Protein AF-A0A1E5GUT9-F1 (afdb_monomer_lite)

pLDDT: mean 71.74, std 17.32, range [26.75, 93.56]

Secondary structure (DSSP, 8-state):
----S-HHHHHHHHHT--SSS-HHHHHHHHHHHHTT---B---TTSTT--SEEEGGGTEEEEEE-TTTTT-TT-TT----SSSHHHHHHHHHHHHHHHHHHHHHHHTTT-EEEEEETTTTSGGGHHHHHHHHHHHHHHHHHT---TTSHHHHHHHHHHHHHTTT-EEE-----B-TTSSBPPPPTT--STTHHHHHTSS-B--TT-SS--EEEE---TTTT---EEEEETTTTEEEEEEEPPP-STT----HHHHHHHHHHHHTT--EEEEEEEETTEEEEEEEEEEEEE-TTSPEEEEEE--TTS--S--

Sequence (311 aa):
MTDHLSKEKRSWNMSKIRSTNSKPEEIVRKFLRFNKIGYRKNVKNLPGKPDIVLNKYNTVIFVNGCFWHCHQGCPRFRFPKSNQQYWIKKLNRNVERDAKVYKELEDLGWNVLIIWECELKKSDAQANLERIIWQLEINKSGVDFFMDEETHRQILLKFQALQGQVIYGKKQIKGIDEKRVLPDKYVDANHIMHDLIRGFYKPKGRDYMLSYQATEKDENYGPQINWLDEEKGIFDSIDMRPPNSEKDNRKKSDIEAARFNLYHEIPIGILHWKKKGVNQILGLGMIVSENTDGTFKVVPYEFKDIGNIDK

Radius of gyration: 24.11 Å; chains: 1; bounding box: 65×55×60 Å

Foldseek 3Di:
DAPPDDPVRVVVVVVPDDPAPDPQLVLLVVLCVVVVQDWDAQPVPAFPRAGIARVLLLEGEHADECAQQPDPPDPPHDQDPPPRVVSVVNNVVNNVSVVVRCVSSVVVVHHYHYHYPVCCDPDRNLVSSLVVVVSSVVSNVVDPPPDDVVVLVVLQVVLQVQAQHKAFQDDQDQDVVRHHDDDDPDDDDPCVVNQLVDAWDDPPPDQATAAHEAECDPPFPHHFFADPDVNRLHTFKGWQADGDDPPDPDDPSRLSRLVVQQVVQPKHWYWYCPDDRMIGTNRIWTFPDADPNRTTMIGDDDPDDPPDPPD

InterPro domains:
  IPR004603 DNA mismatch endonuclease VSR [PF03852] (2-72)
  IPR004603 DNA mismatch endonuclease VSR [TIGR00632] (1-119)
  IPR004603 DNA mismatch endonuclease VSR [cd00221] (5-133)
  IPR011335 Restriction endonuclease type II-like [SSF52980] (3-134)

Organism: NCBI:txid903983

Structure (mmCIF, N/CA/C/O backbone):
data_AF-A0A1E5GUT9-F1
#
_entry.id   AF-A0A1E5GUT9-F1
#
loop_
_atom_site.group_PDB
_atom_site.id
_atom_site.type_symbol
_atom_site.label_atom_id
_atom_site.label_alt_id
_atom_site.label_comp_id
_atom_site.label_asym_id
_atom_site.label_entity_id
_atom_site.label_seq_id
_atom_site.pdbx_PDB_ins_code
_atom_site.Cartn_x
_atom_site.Cartn_y
_atom_site.Cartn_z
_atom_site.occupancy
_atom_site.B_iso_or_equiv
_atom_site.auth_seq_id
_atom_site.auth_comp_id
_atom_site.auth_asym_id
_atom_site.auth_atom_id
_atom_site.pdbx_PDB_model_num
ATOM 1 N N . MET A 1 1 ? 26.061 8.849 -20.024 1.00 48.97 1 MET A N 1
ATOM 2 C CA . MET A 1 1 ? 27.492 8.666 -19.703 1.00 48.97 1 MET A CA 1
ATOM 3 C C . MET A 1 1 ? 28.214 8.357 -21.007 1.00 48.97 1 MET A C 1
ATOM 5 O O . MET A 1 1 ? 27.598 7.687 -21.835 1.00 48.97 1 MET A O 1
ATOM 9 N N . THR A 1 2 ? 29.420 8.880 -21.229 1.00 50.19 2 THR A N 1
ATOM 10 C CA . THR A 1 2 ? 30.282 8.423 -22.339 1.00 50.19 2 THR A CA 1
ATOM 11 C C . THR A 1 2 ? 30.731 6.991 -22.030 1.00 50.19 2 THR A C 1
ATOM 13 O O . THR A 1 2 ? 30.695 6.577 -20.871 1.00 50.19 2 THR A O 1
ATOM 16 N N . ASP A 1 3 ? 31.069 6.193 -23.040 1.00 61.62 3 ASP A N 1
ATOM 17 C CA . ASP A 1 3 ? 31.448 4.797 -22.809 1.00 61.62 3 ASP A CA 1
ATOM 18 C C . ASP A 1 3 ? 32.882 4.723 -22.266 1.00 61.62 3 ASP A C 1
ATOM 20 O O . ASP A 1 3 ? 33.844 4.837 -23.016 1.00 61.62 3 ASP A O 1
ATOM 24 N N . HIS A 1 4 ? 33.033 4.570 -20.949 1.00 65.62 4 HIS A N 1
ATOM 25 C CA . HIS A 1 4 ? 34.343 4.493 -20.282 1.00 65.62 4 HIS A CA 1
ATOM 26 C C . HIS A 1 4 ? 35.018 3.111 -20.420 1.00 65.62 4 HIS A C 1
ATOM 28 O O . HIS A 1 4 ? 35.997 2.821 -19.735 1.00 65.62 4 HIS A O 1
ATOM 34 N N . LEU A 1 5 ? 34.480 2.226 -21.265 1.00 74.50 5 LEU A N 1
ATOM 35 C CA . LEU A 1 5 ? 34.963 0.865 -21.482 1.00 74.50 5 LEU A CA 1
ATOM 36 C C . LEU A 1 5 ? 35.443 0.699 -22.925 1.00 74.50 5 LEU A C 1
ATOM 38 O O . LEU A 1 5 ? 34.780 1.145 -23.860 1.00 74.50 5 LEU A O 1
ATOM 42 N N . SER A 1 6 ? 36.554 -0.018 -23.117 1.00 81.38 6 SER A N 1
ATOM 43 C CA . SER A 1 6 ? 36.976 -0.443 -24.454 1.00 81.38 6 SER A CA 1
ATOM 44 C C . SER A 1 6 ? 35.916 -1.343 -25.103 1.00 81.38 6 SER A C 1
ATOM 46 O O . SER A 1 6 ? 35.155 -2.034 -24.417 1.00 81.38 6 SER A O 1
ATOM 48 N N . LYS A 1 7 ? 35.882 -1.372 -26.442 1.00 78.94 7 LYS A N 1
ATOM 49 C CA . LYS A 1 7 ? 34.931 -2.180 -27.230 1.00 78.94 7 LYS A CA 1
ATOM 50 C C . LYS A 1 7 ? 34.932 -3.656 -26.806 1.00 78.94 7 LYS A C 1
ATOM 52 O O . LYS A 1 7 ? 33.871 -4.258 -26.659 1.00 78.94 7 LYS A O 1
ATOM 57 N N . GLU A 1 8 ? 36.113 -4.208 -26.541 1.00 82.12 8 GLU A N 1
ATOM 58 C CA . GLU A 1 8 ? 36.324 -5.573 -26.043 1.00 82.12 8 GLU A CA 1
ATOM 59 C C . GLU A 1 8 ? 35.754 -5.767 -24.636 1.00 82.12 8 GLU A C 1
ATOM 61 O O . GLU A 1 8 ? 34.956 -6.677 -24.411 1.00 82.12 8 GLU A O 1
ATOM 66 N N . LYS A 1 9 ? 36.084 -4.872 -23.695 1.00 82.50 9 LYS A N 1
ATOM 67 C CA . LYS A 1 9 ? 35.600 -4.938 -22.308 1.00 82.50 9 LYS A CA 1
ATOM 68 C C . LYS A 1 9 ? 34.084 -4.749 -22.226 1.00 82.50 9 LYS A C 1
ATOM 70 O O . LYS A 1 9 ? 33.430 -5.367 -21.387 1.00 82.50 9 LYS A O 1
ATOM 75 N N . ARG A 1 10 ? 33.499 -3.964 -23.138 1.00 80.88 10 ARG A N 1
ATOM 76 C CA . ARG A 1 10 ? 32.045 -3.856 -23.297 1.00 80.88 10 ARG A CA 1
ATOM 77 C C . ARG A 1 10 ? 31.432 -5.119 -23.900 1.00 80.88 10 ARG A C 1
ATOM 79 O O . ARG A 1 10 ? 30.410 -5.565 -23.390 1.00 80.88 10 ARG A O 1
ATOM 86 N N . SER A 1 11 ? 32.048 -5.719 -24.919 1.00 81.50 11 SER A N 1
ATOM 87 C CA . SER A 1 11 ? 31.609 -7.005 -25.483 1.00 81.50 11 SER A CA 1
ATOM 88 C C . SER A 1 11 ? 31.609 -8.113 -24.418 1.00 81.50 11 SER A C 1
ATOM 90 O O . SER A 1 11 ? 30.611 -8.811 -24.236 1.00 81.50 11 SER A O 1
ATOM 92 N N . TRP A 1 12 ? 32.680 -8.191 -23.621 1.00 86.56 12 TRP A N 1
ATOM 93 C CA . TRP A 1 12 ? 32.793 -9.101 -22.481 1.00 86.56 12 TRP A CA 1
ATOM 94 C C . TRP A 1 12 ? 31.738 -8.825 -21.401 1.00 86.56 12 TRP A C 1
ATOM 96 O O . TRP A 1 12 ? 31.064 -9.752 -20.965 1.00 86.56 12 TRP A O 1
ATOM 106 N N . ASN A 1 13 ? 31.518 -7.563 -21.010 1.00 81.75 13 ASN A N 1
ATOM 107 C CA . ASN A 1 13 ? 30.455 -7.223 -20.056 1.00 81.75 13 ASN A CA 1
ATOM 108 C C . ASN A 1 13 ? 29.076 -7.663 -20.569 1.00 81.75 13 ASN A C 1
ATOM 110 O O . ASN A 1 13 ? 28.316 -8.269 -19.820 1.00 81.75 13 ASN A O 1
ATOM 114 N N . MET A 1 14 ? 28.766 -7.397 -21.842 1.00 79.88 14 MET A N 1
ATOM 115 C CA . MET A 1 14 ? 27.488 -7.764 -22.460 1.00 79.88 14 MET A CA 1
ATOM 116 C C . MET A 1 14 ? 27.283 -9.285 -22.525 1.00 79.88 14 MET A C 1
ATOM 118 O O . MET A 1 14 ? 26.166 -9.741 -22.300 1.00 79.88 14 MET A O 1
ATOM 122 N N . SER A 1 15 ? 28.335 -10.082 -22.760 1.00 80.94 15 SER A N 1
ATOM 123 C CA . SER A 1 15 ? 28.231 -11.553 -22.786 1.00 80.94 15 SER A CA 1
ATOM 124 C C . SER A 1 15 ? 28.032 -12.190 -21.402 1.00 80.94 15 SER A C 1
ATOM 126 O O . SER A 1 15 ? 27.587 -13.334 -21.306 1.00 80.94 15 SER A O 1
ATOM 128 N N . LYS A 1 16 ? 28.307 -11.457 -20.313 1.00 81.25 16 LYS A N 1
ATOM 129 C CA . LYS A 1 16 ? 27.997 -11.887 -18.937 1.00 81.25 16 LYS A CA 1
ATOM 130 C C . LYS A 1 16 ? 26.558 -11.580 -18.505 1.00 81.25 16 LYS A C 1
ATOM 132 O O . LYS A 1 16 ? 26.128 -12.097 -17.472 1.00 81.25 16 LYS A O 1
ATOM 137 N N . ILE A 1 17 ? 25.801 -10.787 -19.269 1.00 76.94 17 ILE A N 1
ATOM 138 C CA . ILE A 1 17 ? 24.401 -10.464 -18.958 1.00 76.94 17 ILE A CA 1
ATOM 139 C C . ILE A 1 17 ? 23.521 -11.656 -19.345 1.00 76.94 17 ILE A C 1
ATOM 141 O O . ILE A 1 17 ? 23.207 -11.873 -20.513 1.00 76.94 17 ILE A O 1
ATOM 145 N N . ARG A 1 18 ? 23.137 -12.453 -18.344 1.00 73.00 18 ARG A N 1
ATOM 146 C CA . ARG A 1 18 ? 22.223 -13.591 -18.510 1.00 73.00 18 ARG A CA 1
ATOM 147 C C . ARG A 1 18 ? 20.771 -13.115 -18.535 1.00 73.00 18 ARG A C 1
ATOM 149 O O . ARG A 1 18 ? 20.412 -12.190 -17.817 1.00 73.00 18 ARG A O 1
ATOM 156 N N . SER A 1 19 ? 19.944 -13.798 -19.322 1.00 68.31 19 SER A N 1
ATOM 157 C CA . SER A 1 19 ? 18.500 -13.553 -19.449 1.00 68.31 19 SER A CA 1
ATOM 158 C C . SER A 1 19 ? 17.641 -14.226 -18.371 1.00 68.31 19 SER A C 1
ATOM 160 O O . SER A 1 19 ? 16.431 -14.056 -18.390 1.00 68.31 19 SER A O 1
ATOM 162 N N . THR A 1 20 ? 18.239 -15.033 -17.489 1.00 70.62 20 THR A N 1
ATOM 163 C CA . THR A 1 20 ? 17.565 -15.723 -16.374 1.00 70.62 20 THR A CA 1
ATOM 164 C C . THR A 1 20 ? 18.543 -15.951 -15.222 1.00 70.62 20 THR A C 1
ATOM 166 O O . THR A 1 20 ? 19.762 -16.009 -15.428 1.00 70.62 20 THR A O 1
ATOM 169 N N . ASN A 1 21 ? 18.009 -16.194 -14.026 1.00 76.06 21 ASN A N 1
ATOM 170 C CA . ASN A 1 21 ? 18.737 -16.390 -12.773 1.00 76.06 21 ASN A CA 1
ATOM 171 C C . ASN A 1 21 ? 19.663 -15.202 -12.445 1.00 76.06 21 ASN A C 1
ATOM 173 O O . ASN A 1 21 ? 20.803 -15.380 -12.012 1.00 76.06 21 ASN A O 1
ATOM 177 N N . SER A 1 22 ? 19.169 -13.986 -12.666 1.00 82.06 22 SER A N 1
ATOM 178 C CA . SER A 1 22 ? 19.780 -12.755 -12.176 1.00 82.06 22 SER A CA 1
ATOM 179 C C . SER A 1 22 ? 19.773 -12.701 -10.637 1.00 82.06 22 SER A C 1
ATOM 181 O O . SER A 1 22 ? 19.001 -13.393 -9.965 1.00 82.06 22 SER A O 1
ATOM 183 N N . LYS A 1 23 ? 20.642 -11.864 -10.051 1.00 84.50 23 LYS A N 1
ATOM 184 C CA . LYS A 1 23 ? 20.682 -11.664 -8.589 1.00 84.50 23 LYS A CA 1
ATOM 185 C C . LYS A 1 23 ? 19.340 -11.148 -8.024 1.00 84.50 23 LYS A C 1
ATOM 187 O O . LYS A 1 23 ? 18.927 -11.682 -6.999 1.00 84.50 23 LYS A O 1
ATOM 192 N N . PRO A 1 24 ? 18.637 -10.190 -8.670 1.00 85.94 24 PRO A N 1
ATOM 193 C CA . PRO A 1 24 ? 17.280 -9.791 -8.284 1.00 85.94 24 PRO A CA 1
ATOM 194 C C . PRO A 1 24 ? 16.295 -10.964 -8.186 1.00 85.94 24 PRO A C 1
ATOM 196 O O . PRO A 1 24 ? 15.677 -11.149 -7.140 1.00 85.94 24 PRO A O 1
ATOM 199 N N . GLU A 1 25 ? 16.210 -11.818 -9.214 1.00 88.69 25 GLU A N 1
ATOM 200 C CA . GLU A 1 25 ? 15.345 -13.010 -9.175 1.00 88.69 25 GLU A CA 1
ATOM 201 C C . GLU A 1 25 ? 15.707 -13.948 -8.017 1.00 88.69 25 GLU A C 1
ATOM 203 O O . GLU A 1 25 ? 14.839 -14.600 -7.444 1.00 88.69 25 GLU A O 1
ATOM 208 N N . GLU A 1 26 ? 16.995 -14.083 -7.688 1.00 89.38 26 GLU A N 1
ATOM 209 C CA . GLU A 1 26 ? 17.438 -14.937 -6.584 1.00 89.38 26 GLU A CA 1
ATOM 210 C C . GLU A 1 26 ? 16.992 -14.409 -5.216 1.00 89.38 26 GLU A C 1
ATOM 212 O O . GLU A 1 26 ? 16.607 -15.213 -4.368 1.00 89.38 26 GLU A O 1
ATOM 217 N N . ILE A 1 27 ? 16.991 -13.087 -5.019 1.00 88.50 27 ILE A N 1
ATOM 218 C CA . ILE A 1 27 ? 16.513 -12.438 -3.789 1.00 88.50 27 ILE A CA 1
ATOM 219 C C . ILE A 1 27 ? 15.020 -12.729 -3.594 1.00 88.50 27 ILE A C 1
ATOM 221 O O . ILE A 1 27 ? 14.645 -13.318 -2.579 1.00 88.50 27 ILE A O 1
ATOM 225 N N . VAL A 1 28 ? 14.188 -12.437 -4.601 1.00 88.44 28 VAL A N 1
ATOM 226 C CA . VAL A 1 28 ? 12.736 -12.702 -4.552 1.00 88.44 28 VAL A CA 1
ATOM 227 C C . VAL A 1 28 ? 12.459 -14.194 -4.326 1.00 88.44 28 VAL A C 1
ATOM 229 O O . VAL A 1 28 ? 11.655 -14.569 -3.475 1.00 88.44 28 VAL A O 1
ATOM 232 N N . ARG A 1 29 ? 13.188 -15.085 -5.014 1.00 91.19 29 ARG A N 1
ATOM 233 C CA . ARG A 1 29 ? 13.056 -16.542 -4.834 1.00 91.19 29 ARG A CA 1
ATOM 234 C C . ARG A 1 29 ? 13.472 -17.037 -3.445 1.00 91.19 29 ARG A C 1
ATOM 236 O O . ARG A 1 29 ? 12.892 -18.013 -2.973 1.00 91.19 29 ARG A O 1
ATOM 243 N N . LYS A 1 30 ? 14.463 -16.419 -2.793 1.00 90.38 30 LYS A N 1
ATOM 244 C CA . LYS A 1 30 ? 14.841 -16.747 -1.404 1.00 90.38 30 LYS A CA 1
ATOM 245 C C . LYS A 1 30 ? 13.764 -16.298 -0.425 1.00 90.38 30 LYS A C 1
ATOM 247 O O . LYS A 1 30 ? 13.363 -17.094 0.417 1.00 90.38 30 LYS A O 1
ATOM 252 N N . PHE A 1 31 ? 13.250 -15.084 -0.597 1.00 88.31 31 PHE A N 1
ATOM 253 C CA . PHE A 1 31 ? 12.164 -14.539 0.213 1.00 88.31 31 PHE A CA 1
ATOM 254 C C . PHE A 1 31 ? 10.888 -15.395 0.144 1.00 88.31 31 PHE A C 1
ATOM 256 O O . PHE A 1 31 ? 10.343 -15.777 1.176 1.00 88.31 31 PHE A O 1
ATOM 263 N N . LEU A 1 32 ? 10.455 -15.795 -1.057 1.00 90.31 32 LEU A N 1
ATOM 264 C CA . LEU A 1 32 ? 9.292 -16.679 -1.216 1.00 90.31 32 LEU A CA 1
ATOM 265 C C . LEU A 1 32 ? 9.498 -18.044 -0.535 1.00 90.31 32 LEU A C 1
ATOM 267 O O . LEU A 1 32 ? 8.582 -18.551 0.107 1.00 90.31 32 LEU A O 1
ATOM 271 N N . ARG A 1 33 ? 10.709 -18.624 -0.612 1.00 90.56 33 ARG A N 1
ATOM 272 C CA . ARG A 1 33 ? 11.038 -19.876 0.102 1.00 90.56 33 ARG A CA 1
ATOM 273 C C . ARG A 1 33 ? 10.995 -19.718 1.617 1.00 90.56 33 ARG A C 1
ATOM 275 O O . ARG A 1 33 ? 10.476 -20.607 2.283 1.00 90.56 33 ARG A O 1
ATOM 282 N N . PHE A 1 34 ? 11.542 -18.623 2.142 1.00 87.75 34 PHE A N 1
ATOM 283 C CA . PHE A 1 34 ? 11.545 -18.328 3.576 1.00 87.75 34 PHE A CA 1
ATOM 284 C C . PHE A 1 34 ? 10.112 -18.266 4.126 1.00 87.75 34 PHE A C 1
ATOM 286 O O . PHE A 1 34 ? 9.792 -18.943 5.099 1.00 87.75 34 PHE A O 1
ATOM 293 N N . ASN A 1 35 ? 9.220 -17.588 3.401 1.00 80.06 35 ASN A N 1
ATOM 294 C CA . ASN A 1 35 ? 7.796 -17.475 3.727 1.00 80.06 35 ASN A CA 1
ATOM 295 C C . ASN A 1 35 ? 6.953 -18.709 3.340 1.00 80.06 35 ASN A C 1
ATOM 297 O O . ASN A 1 35 ? 5.727 -18.652 3.349 1.00 80.06 35 ASN A O 1
ATOM 301 N N . LYS A 1 36 ? 7.584 -19.844 2.996 1.00 89.50 36 LYS A N 1
ATOM 302 C CA . LYS A 1 36 ? 6.923 -21.113 2.617 1.00 89.50 36 LYS A CA 1
ATOM 303 C C . LYS A 1 36 ? 5.965 -20.998 1.411 1.00 89.50 36 LYS A C 1
ATOM 305 O O . LYS A 1 36 ? 5.109 -21.860 1.207 1.00 89.50 36 LYS A O 1
ATOM 310 N N . ILE A 1 37 ? 6.134 -19.978 0.566 1.00 87.19 37 ILE A N 1
ATOM 311 C CA . ILE A 1 37 ? 5.329 -19.753 -0.639 1.00 87.19 37 ILE A CA 1
ATOM 312 C C . ILE A 1 37 ? 5.906 -20.577 -1.800 1.00 87.19 37 ILE A C 1
ATOM 314 O O . ILE A 1 37 ? 7.012 -20.337 -2.292 1.00 87.19 37 ILE A O 1
ATOM 318 N N . GLY A 1 38 ? 5.137 -21.566 -2.259 1.00 88.88 38 GLY A N 1
ATOM 319 C CA . GLY A 1 38 ? 5.495 -22.404 -3.403 1.00 88.88 38 GLY A CA 1
ATOM 320 C C . GLY A 1 38 ? 5.361 -21.663 -4.737 1.00 88.88 38 GLY A C 1
ATOM 321 O O . GLY A 1 38 ? 4.305 -21.109 -5.036 1.00 88.88 38 GLY A O 1
ATOM 322 N N . TYR A 1 39 ? 6.408 -21.708 -5.565 1.00 93.19 39 TYR A N 1
ATOM 323 C CA . TYR A 1 39 ? 6.438 -21.073 -6.886 1.00 93.19 39 TYR A CA 1
ATOM 324 C C . TYR A 1 39 ? 7.010 -21.982 -7.979 1.00 93.19 39 TYR A C 1
ATOM 326 O O . TYR A 1 39 ? 7.819 -22.879 -7.724 1.00 93.19 39 TYR A O 1
ATOM 334 N N . ARG A 1 40 ? 6.639 -21.696 -9.229 1.00 90.56 40 ARG A N 1
ATOM 335 C CA . ARG A 1 40 ? 7.259 -22.246 -10.444 1.00 90.56 40 ARG A CA 1
ATOM 336 C C . ARG A 1 40 ? 8.139 -21.182 -11.103 1.00 90.56 40 ARG A C 1
ATOM 338 O O . ARG A 1 40 ? 7.881 -19.993 -10.962 1.00 90.56 40 ARG A O 1
ATOM 345 N N . LYS A 1 41 ? 9.178 -21.610 -11.824 1.00 86.81 41 LYS A N 1
ATOM 346 C CA . LYS A 1 41 ? 10.040 -20.752 -12.661 1.00 86.81 41 LYS A CA 1
ATOM 347 C C . LYS A 1 41 ? 10.099 -21.304 -14.082 1.00 86.81 41 LYS A C 1
ATOM 349 O O . LYS A 1 41 ? 9.853 -22.495 -14.269 1.00 86.81 41 LYS A O 1
ATOM 354 N N . ASN A 1 42 ? 10.492 -20.484 -15.058 1.00 71.94 42 ASN A N 1
ATOM 355 C CA . ASN A 1 42 ? 10.616 -20.880 -16.470 1.00 71.94 42 ASN A CA 1
ATOM 356 C C . ASN A 1 42 ? 9.310 -21.440 -17.080 1.00 71.94 42 ASN A C 1
ATOM 358 O O . ASN A 1 42 ? 9.356 -22.364 -17.898 1.00 71.94 42 ASN A O 1
ATOM 362 N N . VAL A 1 43 ? 8.143 -20.912 -16.693 1.00 82.12 43 VAL A N 1
ATOM 363 C CA . VAL A 1 43 ? 6.853 -21.352 -17.249 1.00 82.12 43 VAL A CA 1
ATOM 364 C C . VAL A 1 43 ? 6.733 -20.840 -18.687 1.00 82.12 43 VAL A C 1
ATOM 366 O O . VAL A 1 43 ? 6.403 -19.686 -18.933 1.00 82.12 43 VAL A O 1
ATOM 369 N N . LYS A 1 44 ? 7.040 -21.711 -19.656 1.00 78.44 44 LYS A N 1
ATOM 370 C CA . LYS A 1 44 ? 7.060 -21.371 -21.091 1.00 78.44 44 LYS A CA 1
ATOM 371 C C . LYS A 1 44 ? 5.671 -21.150 -21.701 1.00 78.44 44 LYS A C 1
ATOM 373 O O . LYS A 1 44 ? 5.600 -20.590 -22.789 1.00 78.44 44 LYS A O 1
ATOM 378 N N . ASN A 1 45 ? 4.616 -21.598 -21.020 1.00 84.62 45 ASN A N 1
ATOM 379 C CA . ASN A 1 45 ? 3.242 -21.633 -21.529 1.00 84.62 45 ASN A CA 1
ATOM 380 C C . ASN A 1 45 ? 2.435 -20.366 -21.189 1.00 84.62 45 ASN A C 1
ATOM 382 O O . ASN A 1 45 ? 1.255 -20.310 -21.510 1.00 84.62 45 ASN A O 1
ATOM 386 N N . LEU A 1 46 ? 3.046 -19.379 -20.524 1.00 88.31 46 LEU A N 1
ATOM 387 C CA . LEU A 1 46 ? 2.421 -18.093 -20.210 1.00 88.31 46 LEU A CA 1
ATOM 388 C C . LEU A 1 46 ? 3.041 -16.967 -21.058 1.00 88.31 46 LEU A C 1
ATOM 390 O O . LEU A 1 46 ? 4.255 -17.010 -21.311 1.00 88.31 46 LEU A O 1
ATOM 394 N N . PRO A 1 47 ? 2.249 -15.954 -21.468 1.00 88.56 47 PRO A N 1
ATOM 395 C CA . PRO A 1 47 ? 2.753 -14.762 -22.142 1.00 88.56 47 PRO A CA 1
ATOM 396 C C . PRO A 1 47 ? 3.949 -14.138 -21.421 1.00 88.56 47 PRO A C 1
ATOM 398 O O . PRO A 1 47 ? 4.072 -14.184 -20.199 1.00 88.56 47 PRO A O 1
ATOM 401 N N . GLY A 1 48 ? 4.900 -13.604 -22.188 1.00 83.25 48 GLY A N 1
ATOM 402 C CA . GLY A 1 48 ? 6.108 -12.967 -21.650 1.00 83.25 48 GLY A CA 1
ATOM 403 C C . GLY A 1 48 ? 7.167 -13.886 -21.038 1.00 83.25 48 GLY A C 1
ATOM 404 O O . GLY A 1 48 ? 8.336 -13.505 -21.083 1.00 83.25 48 GLY A O 1
ATOM 405 N N . LYS A 1 49 ? 6.787 -15.087 -20.569 1.00 88.38 49 LYS A N 1
ATOM 406 C CA . LYS A 1 49 ? 7.566 -16.002 -19.708 1.00 88.38 49 LYS A CA 1
ATOM 407 C C . LYS A 1 49 ? 7.916 -15.351 -18.358 1.00 88.38 49 LYS A C 1
ATOM 409 O O . LYS A 1 49 ? 9.060 -14.937 -18.185 1.00 88.38 49 LYS A O 1
ATOM 414 N N . PRO A 1 50 ? 6.962 -15.269 -17.411 1.00 89.25 50 PRO A N 1
ATOM 415 C CA . PRO A 1 50 ? 7.203 -14.668 -16.103 1.00 89.25 50 PRO A CA 1
ATOM 416 C C . PRO A 1 50 ? 8.328 -15.383 -15.347 1.00 89.25 50 PRO A C 1
ATOM 418 O O . PRO A 1 50 ? 8.460 -16.613 -15.425 1.00 89.25 50 PRO A O 1
ATOM 421 N N . ASP A 1 51 ? 9.122 -14.622 -14.594 1.00 89.94 51 ASP A N 1
ATOM 422 C CA . ASP A 1 51 ? 10.262 -15.150 -13.835 1.00 89.94 51 ASP A CA 1
ATOM 423 C C . ASP A 1 51 ? 9.804 -16.144 -12.761 1.00 89.94 51 ASP A C 1
ATOM 425 O O . ASP A 1 51 ? 10.435 -17.185 -12.525 1.00 89.94 51 ASP A O 1
ATOM 429 N N . ILE A 1 52 ? 8.678 -15.820 -12.118 1.00 92.62 52 ILE A N 1
ATOM 430 C CA . ILE A 1 52 ? 8.088 -16.563 -11.008 1.00 92.62 52 ILE A CA 1
ATOM 431 C C . ILE A 1 52 ? 6.569 -16.635 -11.211 1.00 92.62 52 ILE A C 1
ATOM 433 O O . ILE A 1 52 ? 5.921 -15.636 -11.513 1.00 92.62 52 ILE A O 1
ATOM 437 N N . VAL A 1 53 ? 5.991 -17.822 -11.020 1.00 93.56 53 VAL A N 1
ATOM 438 C CA . VAL A 1 53 ? 4.545 -18.072 -11.132 1.00 93.56 53 VAL A CA 1
ATOM 439 C C . VAL A 1 53 ? 4.027 -18.714 -9.848 1.00 93.56 53 VAL A C 1
ATOM 441 O O . VAL A 1 53 ? 4.594 -19.696 -9.360 1.00 93.56 53 VAL A O 1
ATOM 444 N N . LEU A 1 54 ? 2.937 -18.162 -9.319 1.00 91.50 54 LEU A N 1
ATOM 445 C CA . LEU A 1 54 ? 2.322 -18.486 -8.037 1.00 91.50 54 LEU A CA 1
ATOM 446 C C . LEU A 1 54 ? 0.895 -19.005 -8.251 1.00 91.50 54 LEU A C 1
ATOM 448 O O . LEU A 1 54 ? -0.083 -18.327 -7.944 1.00 91.50 54 LEU A O 1
ATOM 452 N N . ASN A 1 55 ? 0.781 -20.233 -8.773 1.00 87.19 55 ASN A N 1
ATOM 453 C CA . ASN A 1 55 ? -0.497 -20.862 -9.145 1.00 87.19 55 ASN A CA 1
ATOM 454 C C . ASN A 1 55 ? -1.584 -20.790 -8.056 1.00 87.19 55 ASN A C 1
ATOM 456 O O . ASN A 1 55 ? -2.747 -20.634 -8.386 1.00 87.19 55 ASN A O 1
ATOM 460 N N . LYS A 1 56 ? -1.225 -20.909 -6.768 1.00 83.38 56 LYS A N 1
ATOM 461 C CA . LYS A 1 56 ? -2.189 -20.878 -5.648 1.00 83.38 56 LYS A CA 1
ATOM 462 C C . LYS A 1 56 ? -2.933 -19.537 -5.523 1.00 83.38 56 LYS A C 1
ATOM 464 O O . LYS A 1 56 ? -3.994 -19.490 -4.915 1.00 83.38 56 LYS A O 1
ATOM 469 N N . TYR A 1 57 ? -2.359 -18.472 -6.072 1.00 81.12 57 TYR A N 1
ATOM 470 C CA . TYR A 1 57 ? -2.804 -17.090 -5.917 1.00 81.12 57 TYR A CA 1
ATOM 471 C C . TYR A 1 57 ? -3.155 -16.442 -7.265 1.00 81.12 57 TYR A C 1
ATOM 473 O O . TYR A 1 57 ? -3.261 -15.220 -7.342 1.00 81.12 57 TYR A O 1
ATOM 481 N N . ASN A 1 58 ? -3.197 -17.232 -8.349 1.00 86.44 58 ASN A N 1
ATOM 482 C CA . ASN A 1 58 ? -3.289 -16.754 -9.735 1.00 86.44 58 ASN A CA 1
ATOM 483 C C . ASN A 1 58 ? -2.376 -15.544 -10.007 1.00 86.44 58 ASN A C 1
ATOM 485 O O . ASN A 1 58 ? -2.779 -14.583 -10.646 1.00 86.44 58 ASN A O 1
ATOM 489 N N . THR A 1 59 ? -1.152 -15.550 -9.468 1.00 87.94 59 THR A N 1
ATOM 490 C CA . THR A 1 59 ? -0.243 -14.393 -9.526 1.00 87.94 59 THR A CA 1
ATOM 491 C C . THR A 1 59 ? 1.040 -14.740 -10.278 1.00 87.94 59 THR A C 1
ATOM 493 O O . THR A 1 59 ? 1.603 -15.826 -10.114 1.00 87.94 59 THR A O 1
ATOM 496 N N . VAL A 1 60 ? 1.529 -13.811 -11.093 1.00 92.19 60 VAL A N 1
ATOM 497 C CA . VAL A 1 60 ? 2.826 -13.876 -11.779 1.00 92.19 60 VAL A CA 1
ATOM 498 C C . VAL A 1 60 ? 3.699 -12.709 -11.335 1.00 92.19 60 VAL A C 1
ATOM 500 O O . VAL A 1 60 ? 3.198 -11.608 -11.140 1.00 92.19 60 VAL A O 1
ATOM 503 N N . ILE A 1 61 ? 5.003 -12.938 -11.167 1.00 90.94 61 ILE A N 1
ATOM 504 C CA . ILE A 1 61 ? 5.960 -11.893 -10.785 1.00 90.94 61 ILE A CA 1
ATOM 505 C C . ILE A 1 61 ? 7.016 -11.741 -11.882 1.00 90.94 61 ILE A C 1
ATOM 507 O O . ILE A 1 61 ? 7.662 -12.720 -12.274 1.00 90.94 61 ILE A O 1
ATOM 511 N N . PHE A 1 62 ? 7.215 -10.499 -12.318 1.00 89.44 62 PHE A N 1
ATOM 512 C CA . PHE A 1 62 ? 8.313 -10.059 -13.177 1.00 89.44 62 PHE A CA 1
ATOM 513 C C . PHE A 1 62 ? 9.350 -9.289 -12.359 1.00 89.44 62 PHE A C 1
ATOM 515 O O . PHE A 1 62 ? 9.004 -8.367 -11.616 1.00 89.44 62 PHE A O 1
ATOM 522 N N . VAL A 1 63 ? 10.626 -9.649 -12.503 1.00 90.12 63 VAL A N 1
ATOM 523 C CA . VAL A 1 63 ? 11.739 -9.019 -11.784 1.00 90.12 63 VAL A CA 1
ATOM 524 C C . VAL A 1 63 ? 12.549 -8.149 -12.747 1.00 90.12 63 VAL A C 1
ATOM 526 O O . VAL A 1 63 ? 13.610 -8.522 -13.252 1.00 90.12 63 VAL A O 1
ATOM 529 N N . ASN A 1 64 ? 12.024 -6.956 -13.017 1.00 86.00 64 ASN A N 1
ATOM 530 C CA . ASN A 1 64 ? 12.492 -6.080 -14.083 1.00 86.00 64 ASN A CA 1
ATOM 531 C C . ASN A 1 64 ? 13.811 -5.368 -13.733 1.00 86.00 64 ASN A C 1
ATOM 533 O O . ASN A 1 64 ? 13.921 -4.595 -12.775 1.00 86.00 64 ASN A O 1
ATOM 537 N N . GLY A 1 65 ? 14.821 -5.534 -14.590 1.00 84.62 65 GLY A N 1
ATOM 538 C CA . GLY A 1 65 ? 16.033 -4.715 -14.546 1.00 84.62 65 GLY A CA 1
ATOM 539 C C . GLY A 1 65 ? 15.745 -3.273 -14.982 1.00 84.62 65 GLY A C 1
ATOM 540 O O . GLY A 1 65 ? 15.373 -3.043 -16.133 1.00 84.62 65 GLY A O 1
ATOM 541 N N . CYS A 1 66 ? 15.978 -2.287 -14.107 1.00 83.50 66 CYS A N 1
ATOM 542 C CA . CYS A 1 66 ? 15.595 -0.878 -14.320 1.00 83.50 66 CYS A CA 1
ATOM 543 C C . CYS A 1 66 ? 16.077 -0.280 -15.653 1.00 83.50 66 CYS A C 1
ATOM 545 O O . CYS A 1 66 ? 15.421 0.595 -16.214 1.00 83.50 66 CYS A O 1
ATOM 547 N N . PHE A 1 67 ? 17.230 -0.741 -16.152 1.00 84.88 67 PHE A N 1
ATOM 548 C CA . PHE A 1 67 ? 17.792 -0.315 -17.432 1.00 84.88 67 PHE A CA 1
ATOM 549 C C . PHE A 1 67 ? 17.047 -0.887 -18.649 1.00 84.88 67 PHE A C 1
ATOM 551 O O . PHE A 1 67 ? 16.869 -0.179 -19.634 1.00 84.88 67 PHE A O 1
ATOM 558 N N . TRP A 1 68 ? 16.630 -2.155 -18.598 1.00 85.06 68 TRP A N 1
ATOM 559 C CA . TRP A 1 68 ? 16.095 -2.886 -19.754 1.00 85.06 68 TRP A CA 1
ATOM 560 C C . TRP A 1 68 ? 14.616 -2.616 -20.023 1.00 85.06 68 TRP A C 1
ATOM 562 O O . TRP A 1 68 ? 14.197 -2.718 -21.175 1.00 85.06 68 TRP A O 1
ATOM 572 N N . HIS A 1 69 ? 13.867 -2.260 -18.978 1.00 83.69 69 HIS A N 1
ATOM 573 C CA . HIS A 1 69 ? 12.421 -2.016 -19.017 1.00 83.69 69 HIS A CA 1
ATOM 574 C C . HIS A 1 69 ? 12.062 -0.545 -18.717 1.00 83.69 69 HIS A C 1
ATOM 576 O O . HIS A 1 69 ? 10.917 -0.241 -18.417 1.00 83.69 69 HIS A O 1
ATOM 582 N N . CYS A 1 70 ? 13.037 0.374 -18.781 1.00 80.31 70 CYS A N 1
ATOM 583 C CA . CYS A 1 70 ? 12.844 1.821 -18.601 1.00 80.31 70 CYS A CA 1
ATOM 584 C C . CYS A 1 70 ? 12.093 2.233 -17.326 1.00 80.31 70 CYS A C 1
ATOM 586 O O . CYS A 1 70 ? 11.053 2.886 -17.405 1.00 80.31 70 CYS A O 1
ATOM 588 N N . HIS A 1 71 ? 12.639 1.919 -16.147 1.00 79.25 71 HIS A N 1
ATOM 589 C CA . HIS A 1 71 ? 12.048 2.395 -14.892 1.00 79.25 71 HIS A CA 1
ATOM 590 C C . HIS A 1 71 ? 12.083 3.936 -14.836 1.00 79.25 71 HIS A C 1
ATOM 592 O O . HIS A 1 71 ? 13.134 4.537 -14.599 1.00 79.25 71 HIS A O 1
ATOM 598 N N . GLN A 1 72 ? 10.934 4.575 -15.064 1.00 71.81 72 GLN A N 1
ATOM 599 C CA . GLN A 1 72 ? 10.769 6.028 -14.985 1.00 71.81 72 GLN A CA 1
ATOM 600 C C . GLN A 1 72 ? 11.001 6.525 -13.548 1.00 71.81 72 GLN A C 1
ATOM 602 O O . GLN A 1 72 ? 10.773 5.796 -12.591 1.00 71.81 72 GLN A O 1
ATOM 607 N N . GLY A 1 73 ? 11.544 7.732 -13.376 1.00 68.19 73 GLY A N 1
ATOM 608 C CA . GLY A 1 73 ? 11.910 8.271 -12.054 1.00 68.19 73 GLY A CA 1
ATOM 609 C C . GLY A 1 73 ? 13.108 7.593 -11.360 1.00 68.19 73 GLY A C 1
ATOM 610 O O . GLY A 1 73 ? 13.718 8.188 -10.476 1.00 68.19 73 GLY A O 1
ATOM 611 N N . CYS A 1 74 ? 13.524 6.392 -11.778 1.00 73.88 74 CYS A N 1
ATOM 612 C CA . CYS A 1 74 ? 14.603 5.654 -11.126 1.00 73.88 74 CYS A CA 1
ATOM 613 C C . CYS A 1 74 ? 15.989 6.293 -11.374 1.00 73.88 74 CYS A C 1
ATOM 615 O O . CYS A 1 74 ? 16.436 6.348 -12.524 1.00 73.88 74 CYS A O 1
ATOM 617 N N . PRO A 1 75 ? 16.779 6.636 -10.332 1.00 73.19 75 PRO A N 1
ATOM 618 C CA . PRO A 1 75 ? 18.127 7.204 -10.497 1.00 73.19 75 PRO A CA 1
ATOM 619 C C . PRO A 1 75 ? 19.115 6.316 -11.275 1.00 73.19 75 PRO A C 1
ATOM 621 O O . PRO A 1 75 ? 20.130 6.807 -11.786 1.00 73.19 75 PRO A O 1
ATOM 624 N N . ARG A 1 76 ? 18.831 5.004 -11.348 1.00 71.12 76 ARG A N 1
ATOM 625 C CA . ARG A 1 76 ? 19.620 3.991 -12.068 1.00 71.12 76 ARG A CA 1
ATOM 626 C C . ARG A 1 76 ? 19.248 3.873 -13.552 1.00 71.12 76 ARG A C 1
ATOM 628 O O . ARG A 1 76 ? 20.027 3.292 -14.305 1.00 71.12 76 ARG A O 1
ATOM 635 N N . PHE A 1 77 ? 18.114 4.425 -13.989 1.00 78.06 77 PHE A N 1
ATOM 636 C CA . PHE A 1 77 ? 17.757 4.492 -15.404 1.00 78.06 77 PHE A CA 1
ATOM 637 C C . PHE A 1 77 ? 18.283 5.788 -16.031 1.00 78.06 77 PHE A C 1
ATOM 639 O O . PHE A 1 77 ? 17.931 6.889 -15.616 1.00 78.06 77 PHE A O 1
ATOM 646 N N . ARG A 1 78 ? 19.139 5.666 -17.051 1.00 79.50 78 ARG A N 1
ATOM 647 C CA . ARG A 1 78 ? 19.570 6.779 -17.910 1.00 79.50 78 ARG A CA 1
ATOM 648 C C . ARG A 1 78 ? 19.823 6.249 -19.315 1.00 79.50 78 ARG A C 1
ATOM 650 O O . ARG A 1 78 ? 20.514 5.241 -19.468 1.00 79.50 78 ARG A O 1
ATOM 657 N N . PHE A 1 79 ? 19.346 6.956 -20.338 1.00 77.81 79 PHE A N 1
ATOM 658 C CA . PHE A 1 79 ? 19.664 6.608 -21.722 1.00 77.81 79 PHE A CA 1
ATOM 659 C C . PHE A 1 79 ? 21.190 6.643 -21.966 1.00 77.81 79 PHE A C 1
ATOM 661 O O . PHE A 1 79 ? 21.870 7.589 -21.537 1.00 77.81 79 PHE A O 1
ATOM 668 N N . PRO A 1 80 ? 21.765 5.636 -22.655 1.00 81.19 80 PRO A N 1
ATOM 669 C CA . PRO A 1 80 ? 23.152 5.685 -23.113 1.00 81.19 80 PRO A CA 1
ATOM 670 C C . PRO A 1 80 ? 23.395 6.923 -23.987 1.00 81.19 80 PRO A C 1
ATOM 672 O O . PRO A 1 80 ? 22.540 7.285 -24.788 1.00 81.19 80 PRO A O 1
ATOM 675 N N . LYS A 1 81 ? 24.557 7.585 -23.855 1.00 78.88 81 LYS A N 1
ATOM 676 C CA . LYS A 1 81 ? 24.921 8.690 -24.769 1.00 78.88 81 LYS A CA 1
ATOM 677 C C . LYS A 1 81 ? 25.491 8.177 -26.101 1.00 78.88 81 LYS A C 1
ATOM 679 O O . LYS A 1 81 ? 25.439 8.892 -27.090 1.00 78.88 81 LYS A O 1
ATOM 684 N N . SER A 1 82 ? 26.005 6.947 -26.139 1.00 80.38 82 SER A N 1
ATOM 685 C CA . SER A 1 82 ? 26.457 6.271 -27.358 1.00 80.38 82 SER A CA 1
ATOM 686 C C . SER A 1 82 ? 25.314 5.489 -28.019 1.00 80.38 82 SER A C 1
ATOM 688 O O . SER A 1 82 ? 24.521 4.846 -27.334 1.00 80.38 82 SER A O 1
ATOM 690 N N . ASN A 1 83 ? 25.247 5.525 -29.356 1.00 82.12 83 ASN A N 1
ATOM 691 C CA . ASN A 1 83 ? 24.261 4.808 -30.180 1.00 82.12 83 ASN A CA 1
ATOM 692 C C . ASN A 1 83 ? 22.789 5.018 -29.739 1.00 82.12 83 ASN A C 1
ATOM 694 O O . ASN A 1 83 ? 22.015 4.070 -29.594 1.00 82.12 83 ASN A O 1
ATOM 698 N N . GLN A 1 84 ? 22.415 6.276 -29.476 1.00 85.38 84 GLN A N 1
ATOM 699 C CA . GLN A 1 84 ? 21.118 6.648 -28.896 1.00 85.38 84 GLN A CA 1
ATOM 700 C C . GLN A 1 84 ? 19.916 6.127 -29.689 1.00 85.38 84 GLN A C 1
ATOM 702 O O . GLN A 1 84 ? 19.015 5.551 -29.089 1.00 85.38 84 GLN A O 1
ATOM 707 N N . GLN A 1 85 ? 19.913 6.268 -31.018 1.00 85.81 85 GLN A N 1
ATOM 708 C CA . GLN A 1 85 ? 18.795 5.830 -31.865 1.00 85.81 85 GLN A CA 1
ATOM 709 C C . GLN A 1 85 ? 18.502 4.326 -31.714 1.00 85.81 85 GLN A C 1
ATOM 711 O O . GLN A 1 85 ? 17.345 3.935 -31.557 1.00 85.81 85 GLN A O 1
ATOM 716 N N . TYR A 1 86 ? 19.544 3.483 -31.681 1.00 86.62 86 TYR A N 1
ATOM 717 C CA . TYR A 1 86 ? 19.402 2.048 -31.418 1.00 86.62 86 TYR A CA 1
ATOM 718 C C . TYR A 1 86 ? 18.832 1.784 -30.021 1.00 86.62 86 TYR A C 1
ATOM 720 O O . TYR A 1 86 ? 17.895 0.999 -29.879 1.00 86.62 86 TYR A O 1
ATOM 728 N N . TRP A 1 87 ? 19.386 2.430 -28.989 1.00 85.38 87 TRP A N 1
ATOM 729 C CA . TRP A 1 87 ? 18.968 2.191 -27.607 1.00 85.38 87 TRP A CA 1
ATOM 730 C C . TRP A 1 87 ? 17.542 2.659 -27.335 1.00 85.38 87 TRP A C 1
ATOM 732 O O . TRP A 1 87 ? 16.786 1.894 -26.751 1.00 85.38 87 TRP A O 1
ATOM 742 N N . ILE A 1 88 ? 17.149 3.844 -27.804 1.00 85.94 88 ILE A N 1
ATOM 743 C CA . ILE A 1 88 ? 15.779 4.359 -27.671 1.00 85.94 88 ILE A CA 1
ATOM 744 C C . ILE A 1 88 ? 14.796 3.404 -28.361 1.00 85.94 88 ILE A C 1
ATOM 746 O O . ILE A 1 88 ? 13.872 2.913 -27.719 1.00 85.94 88 ILE A O 1
ATOM 750 N N . LYS A 1 89 ? 15.041 3.037 -29.629 1.00 88.69 89 LYS A N 1
ATOM 751 C CA . LYS A 1 89 ? 14.160 2.118 -30.373 1.00 88.69 89 LYS A CA 1
ATOM 752 C C . LYS A 1 89 ? 14.065 0.733 -29.722 1.00 88.69 89 LYS A C 1
ATOM 754 O O . LYS A 1 89 ? 12.988 0.146 -29.682 1.00 88.69 89 LYS A O 1
ATOM 759 N N . LYS A 1 90 ? 15.178 0.200 -29.208 1.00 88.62 90 LYS A N 1
ATOM 760 C CA . LYS A 1 90 ? 15.214 -1.100 -28.520 1.00 88.62 90 LYS A CA 1
ATOM 761 C C . LYS A 1 90 ? 14.458 -1.074 -27.194 1.00 88.62 90 LYS A C 1
ATOM 763 O O . LYS A 1 90 ? 13.724 -2.010 -26.902 1.00 88.62 90 LYS A O 1
ATOM 768 N N . LEU A 1 91 ? 14.668 -0.032 -26.398 1.00 87.12 91 LEU A N 1
ATOM 769 C CA . LEU A 1 91 ? 14.086 0.095 -25.070 1.00 87.12 91 LEU A CA 1
ATOM 770 C C . LEU A 1 91 ? 12.582 0.391 -25.131 1.00 87.12 91 LEU A C 1
ATOM 772 O O . LEU A 1 91 ? 11.824 -0.256 -24.418 1.00 87.12 91 LEU A O 1
ATOM 776 N N . ASN A 1 92 ? 12.132 1.263 -26.040 1.00 86.25 92 ASN A N 1
ATOM 777 C CA . ASN A 1 92 ? 10.700 1.496 -26.263 1.00 86.25 92 ASN A CA 1
ATOM 778 C C . ASN A 1 92 ? 9.989 0.201 -26.686 1.00 86.25 92 ASN A C 1
ATOM 780 O O . ASN A 1 92 ? 8.979 -0.161 -26.092 1.00 86.25 92 ASN A O 1
ATOM 784 N N . ARG A 1 93 ? 10.584 -0.572 -27.608 1.00 89.69 93 ARG A N 1
ATOM 785 C CA . ARG A 1 93 ? 10.057 -1.884 -28.015 1.00 89.69 93 ARG A CA 1
ATOM 786 C C . ARG A 1 93 ? 9.959 -2.884 -26.854 1.00 89.69 93 ARG A C 1
ATOM 788 O O . ARG A 1 93 ? 9.071 -3.733 -26.876 1.00 89.69 93 ARG A O 1
ATOM 795 N N . ASN A 1 94 ? 10.855 -2.823 -25.864 1.00 85.88 94 ASN A N 1
ATOM 796 C CA . ASN A 1 94 ? 10.720 -3.641 -24.655 1.00 85.88 94 ASN A CA 1
ATOM 797 C C . ASN A 1 94 ? 9.480 -3.210 -23.860 1.00 85.88 94 ASN A C 1
ATOM 799 O O . ASN A 1 94 ? 8.619 -4.047 -23.627 1.00 85.88 94 ASN A O 1
ATOM 803 N N . VAL A 1 95 ? 9.342 -1.916 -23.547 1.00 82.94 95 VAL A N 1
ATOM 804 C CA . VAL A 1 95 ? 8.193 -1.367 -22.798 1.00 82.94 95 VAL A CA 1
ATOM 805 C C . VAL A 1 95 ? 6.857 -1.680 -23.485 1.00 82.94 95 VAL A C 1
ATOM 807 O O . VAL A 1 95 ? 5.930 -2.152 -22.834 1.00 82.94 95 VAL A O 1
ATOM 810 N N . GLU A 1 96 ? 6.767 -1.493 -24.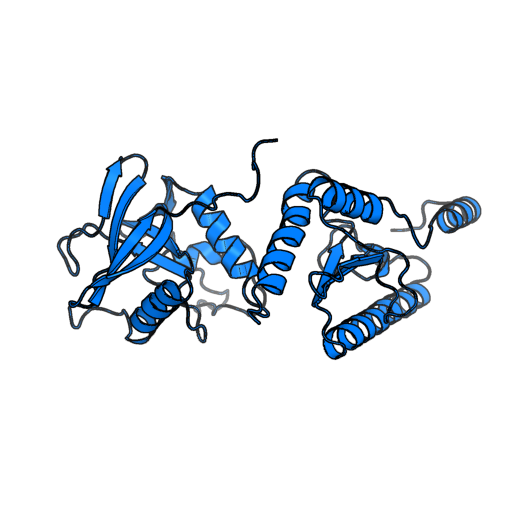805 1.00 86.19 96 GLU A N 1
ATOM 811 C CA . GLU A 1 96 ? 5.592 -1.853 -25.617 1.00 86.19 96 GLU A CA 1
ATOM 812 C C . GLU A 1 96 ? 5.261 -3.353 -25.520 1.00 86.19 96 GLU A C 1
ATOM 814 O O . GLU A 1 96 ? 4.099 -3.738 -25.375 1.00 86.19 96 GLU A O 1
ATOM 819 N N . ARG A 1 97 ? 6.285 -4.216 -25.583 1.00 87.62 97 ARG A N 1
ATOM 820 C CA . ARG A 1 97 ? 6.121 -5.670 -25.465 1.00 87.62 97 ARG A CA 1
ATOM 821 C C . ARG A 1 97 ? 5.678 -6.069 -24.062 1.00 87.62 97 ARG A C 1
ATOM 823 O O . ARG A 1 97 ? 4.849 -6.962 -23.935 1.00 87.62 97 ARG A O 1
ATOM 830 N N . ASP A 1 98 ? 6.235 -5.440 -23.037 1.00 85.50 98 ASP A N 1
ATOM 831 C CA . ASP A 1 98 ? 5.949 -5.759 -21.644 1.00 85.50 98 ASP A CA 1
ATOM 832 C C . ASP A 1 98 ? 4.523 -5.323 -21.275 1.00 85.50 98 ASP A C 1
ATOM 834 O O . ASP A 1 98 ? 3.771 -6.137 -20.754 1.00 85.50 98 ASP A O 1
ATOM 838 N N . ALA A 1 99 ? 4.085 -4.125 -21.686 1.00 82.25 99 ALA A N 1
ATOM 839 C CA . ALA A 1 99 ? 2.693 -3.685 -21.538 1.00 82.25 99 ALA A CA 1
ATOM 840 C C . ALA A 1 99 ? 1.694 -4.633 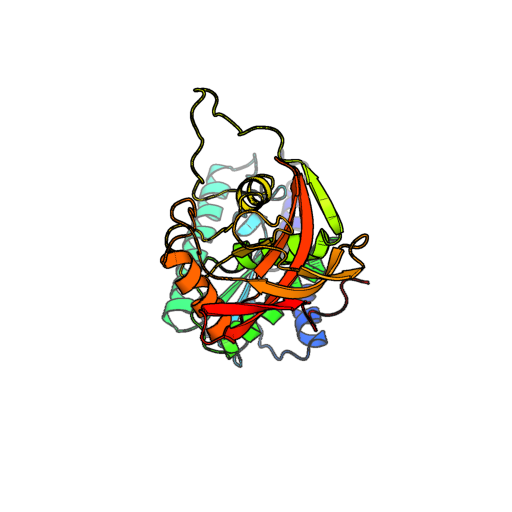-22.232 1.00 82.25 99 ALA A C 1
ATOM 842 O O . ALA A 1 99 ? 0.660 -4.972 -21.658 1.00 82.25 99 ALA A O 1
ATOM 843 N N . LYS A 1 100 ? 2.018 -5.118 -23.443 1.00 88.94 100 LYS A N 1
ATOM 844 C CA . LYS A 1 100 ? 1.203 -6.133 -24.135 1.00 88.94 100 LYS A CA 1
ATOM 845 C C . LYS A 1 100 ? 1.162 -7.457 -23.367 1.00 88.94 100 LYS A C 1
ATOM 847 O O . LYS A 1 100 ? 0.101 -8.052 -23.247 1.00 88.94 100 LYS A O 1
ATOM 852 N N . VAL A 1 101 ? 2.305 -7.903 -22.849 1.00 89.75 101 VAL A N 1
ATOM 853 C CA . VAL A 1 101 ? 2.442 -9.141 -22.069 1.00 89.75 101 VAL A CA 1
ATOM 854 C C . VAL A 1 101 ? 1.654 -9.089 -20.763 1.00 89.75 101 VAL A C 1
ATOM 856 O O . VAL A 1 101 ? 1.019 -10.079 -20.421 1.00 89.75 101 VAL A O 1
ATOM 859 N N . TYR A 1 102 ? 1.703 -7.971 -20.033 1.00 85.88 102 TYR A N 1
ATOM 860 C CA . TYR A 1 102 ? 0.975 -7.818 -18.771 1.00 85.88 102 TYR A CA 1
ATOM 861 C C . TYR A 1 102 ? -0.528 -7.877 -19.020 1.00 85.88 102 TYR A C 1
ATOM 863 O O . TYR A 1 102 ? -1.202 -8.700 -18.408 1.00 85.88 102 TYR A O 1
ATOM 871 N N . LYS A 1 103 ? -1.012 -7.151 -20.034 1.00 83.62 103 LYS A N 1
ATOM 872 C CA . LYS A 1 103 ? -2.411 -7.236 -20.446 1.00 83.62 103 LYS A CA 1
ATOM 873 C C . LYS A 1 103 ? -2.820 -8.649 -20.884 1.00 83.62 103 LYS A C 1
ATOM 875 O O . LYS A 1 103 ? -3.850 -9.140 -20.450 1.00 83.62 103 LYS A O 1
ATOM 880 N N . GLU A 1 104 ? -2.004 -9.342 -21.683 1.00 91.06 104 GLU A N 1
ATOM 881 C CA . GLU A 1 104 ? -2.267 -10.742 -22.070 1.00 91.06 104 GLU A CA 1
ATOM 882 C C . GLU A 1 104 ? -2.332 -11.708 -20.871 1.00 91.06 104 GLU A C 1
ATOM 884 O O . GLU A 1 104 ? -2.913 -12.782 -20.994 1.00 91.06 104 GLU A O 1
ATOM 889 N N . LEU A 1 105 ? -1.723 -11.370 -19.731 1.00 88.25 105 LEU A N 1
ATOM 890 C CA . LEU A 1 105 ? -1.790 -12.159 -18.496 1.00 88.25 105 LEU A CA 1
ATOM 891 C C . LEU A 1 105 ? -3.025 -11.796 -17.664 1.00 88.25 105 LEU A C 1
ATOM 893 O O . LEU A 1 105 ? -3.712 -12.701 -17.195 1.00 88.25 105 LEU A O 1
ATOM 897 N N . GLU A 1 106 ? -3.334 -10.506 -17.545 1.00 84.00 106 GLU A N 1
ATOM 898 C CA . GLU A 1 106 ? -4.542 -9.983 -16.893 1.00 84.00 106 GLU A CA 1
ATOM 899 C C . GLU A 1 106 ? -5.814 -10.493 -17.593 1.00 84.00 106 GLU A C 1
ATOM 901 O O . GLU A 1 106 ? -6.691 -11.052 -16.938 1.00 84.00 106 GLU A O 1
ATOM 906 N N . ASP A 1 107 ? -5.862 -10.437 -18.931 1.00 84.50 107 ASP A N 1
ATOM 907 C CA . ASP A 1 107 ? -6.946 -10.985 -19.765 1.00 84.50 107 ASP A CA 1
ATOM 908 C C . ASP A 1 107 ? -7.097 -12.523 -19.603 1.00 84.50 107 ASP A C 1
ATOM 910 O O . ASP A 1 107 ? -8.160 -13.083 -19.870 1.00 84.50 107 ASP A O 1
ATOM 914 N N . LEU A 1 108 ? -6.046 -13.224 -19.145 1.00 87.88 108 LEU A N 1
ATOM 915 C CA . LEU A 1 108 ? -6.054 -14.656 -18.795 1.00 87.88 108 LEU A CA 1
ATOM 916 C C . LEU A 1 108 ? -6.364 -14.922 -17.304 1.00 87.88 108 LEU A C 1
ATOM 918 O O . LEU A 1 108 ? -6.236 -16.063 -16.852 1.00 87.88 108 LEU A O 1
ATOM 922 N N . GLY A 1 109 ? -6.746 -13.898 -16.535 1.00 84.62 109 GLY A N 1
ATOM 923 C CA . GLY A 1 109 ? -7.073 -14.002 -15.110 1.00 84.62 109 GLY A CA 1
ATOM 924 C C . GLY A 1 109 ? -5.861 -14.098 -14.177 1.00 84.62 109 GLY A C 1
ATOM 925 O O . GLY A 1 109 ? -5.994 -14.602 -13.060 1.00 84.62 109 GLY A O 1
ATOM 926 N N . TRP A 1 110 ? -4.674 -13.660 -14.615 1.00 88.06 110 TRP A N 1
ATOM 927 C CA . TRP A 1 110 ? -3.477 -13.601 -13.772 1.00 88.06 110 TRP A CA 1
ATOM 928 C C . TRP A 1 110 ? -3.228 -12.195 -13.233 1.00 88.06 110 TRP A C 1
ATOM 930 O O . TRP A 1 110 ? -3.069 -11.240 -13.985 1.00 88.06 110 TRP A O 1
ATOM 940 N N . ASN A 1 111 ? -3.047 -12.103 -11.920 1.00 84.19 111 ASN A N 1
ATOM 941 C CA . ASN A 1 111 ? -2.555 -10.908 -11.250 1.00 84.19 111 ASN A CA 1
ATOM 942 C C . ASN A 1 111 ? -1.074 -10.688 -11.592 1.00 84.19 111 ASN A C 1
ATOM 944 O O . ASN A 1 111 ? -0.237 -11.557 -11.320 1.00 84.19 111 ASN A O 1
ATOM 948 N N . VAL A 1 112 ? -0.735 -9.531 -12.162 1.00 84.38 112 VAL A N 1
ATOM 949 C CA . VAL A 1 112 ? 0.638 -9.205 -12.570 1.00 84.38 112 VAL A CA 1
ATOM 950 C C . VAL A 1 112 ? 1.328 -8.345 -11.515 1.00 84.38 112 VAL A C 1
ATOM 952 O O . VAL A 1 112 ? 0.984 -7.188 -11.295 1.00 84.38 112 VAL A O 1
ATOM 955 N N . LEU A 1 113 ? 2.365 -8.900 -10.888 1.00 83.81 113 LEU A N 1
ATOM 956 C CA . LEU A 1 113 ? 3.253 -8.182 -9.981 1.00 83.81 113 LEU A CA 1
ATOM 957 C C . LEU A 1 113 ? 4.576 -7.835 -10.667 1.00 83.81 113 LEU A C 1
ATOM 959 O O . LEU A 1 113 ? 5.250 -8.690 -11.242 1.00 83.81 113 LEU A O 1
ATOM 963 N N . ILE A 1 114 ? 4.986 -6.576 -10.540 1.00 83.75 114 ILE A N 1
ATOM 964 C CA . ILE A 1 114 ? 6.283 -6.085 -11.007 1.00 83.75 114 ILE A CA 1
ATOM 965 C C . ILE A 1 114 ? 7.127 -5.713 -9.788 1.00 83.75 114 ILE A C 1
ATOM 967 O O . ILE A 1 114 ? 6.656 -5.030 -8.873 1.00 83.75 114 ILE A O 1
ATOM 971 N N . ILE A 1 115 ? 8.376 -6.177 -9.792 1.00 82.25 115 ILE A N 1
ATOM 972 C CA . ILE A 1 115 ? 9.407 -5.831 -8.814 1.00 82.25 115 ILE A CA 1
ATOM 973 C C . ILE A 1 115 ? 10.623 -5.334 -9.581 1.00 82.25 115 ILE A C 1
ATOM 975 O O . ILE A 1 115 ? 11.125 -6.011 -10.479 1.00 82.25 115 ILE A O 1
ATOM 979 N N . TRP A 1 116 ? 11.133 -4.166 -9.222 1.00 82.25 116 TRP A N 1
ATOM 980 C CA . TRP A 1 116 ? 12.280 -3.575 -9.894 1.00 82.25 116 TRP A CA 1
ATOM 981 C C . TRP A 1 116 ? 13.597 -3.944 -9.211 1.00 82.25 116 TRP A C 1
ATOM 983 O O . TRP A 1 116 ? 13.714 -3.946 -7.987 1.00 82.25 116 TRP A O 1
ATOM 993 N N . GLU A 1 117 ? 14.665 -4.146 -9.994 1.00 84.94 117 GLU A N 1
ATOM 994 C CA . GLU A 1 117 ? 16.021 -4.375 -9.457 1.00 84.94 117 GLU A CA 1
ATOM 995 C C . GLU A 1 117 ? 16.441 -3.307 -8.424 1.00 84.94 117 GLU A C 1
ATOM 997 O O . GLU A 1 117 ? 17.269 -3.575 -7.546 1.00 84.94 117 GLU A O 1
ATOM 1002 N N . CYS A 1 118 ? 15.931 -2.076 -8.542 1.00 80.88 118 CYS A N 1
ATOM 1003 C CA . CYS A 1 118 ? 16.290 -1.004 -7.628 1.00 80.88 118 CYS A CA 1
ATOM 1004 C C . CYS A 1 118 ? 15.686 -1.133 -6.230 1.00 80.88 118 CYS A C 1
ATOM 1006 O O . CYS A 1 118 ? 16.371 -0.722 -5.295 1.00 80.88 118 CYS A O 1
ATOM 1008 N N . GLU A 1 119 ? 14.483 -1.699 -6.120 1.00 72.12 119 GLU A N 1
ATOM 1009 C CA . GLU A 1 119 ? 13.728 -1.914 -4.875 1.00 72.12 119 GLU A CA 1
ATOM 1010 C C . GLU A 1 119 ? 14.402 -2.979 -4.001 1.00 72.12 119 GLU A C 1
ATOM 1012 O O . GLU A 1 119 ? 14.412 -2.894 -2.780 1.00 72.12 119 GLU A O 1
ATOM 1017 N N . LEU A 1 120 ? 15.070 -3.944 -4.639 1.00 77.56 120 LEU A N 1
ATOM 1018 C CA . LEU A 1 120 ? 15.731 -5.088 -4.007 1.00 77.56 120 LEU A CA 1
ATOM 1019 C C . LEU A 1 120 ? 17.145 -4.785 -3.463 1.00 77.56 120 LEU A C 1
ATOM 1021 O O . LEU A 1 120 ? 17.966 -5.697 -3.330 1.00 77.56 120 LEU A O 1
ATOM 1025 N N . LYS A 1 121 ? 17.494 -3.515 -3.197 1.00 74.06 121 LYS A N 1
ATOM 1026 C CA . LYS A 1 121 ? 18.860 -3.115 -2.798 1.00 74.06 121 LYS A CA 1
ATOM 1027 C C . LYS A 1 121 ? 18.919 -2.348 -1.473 1.00 74.06 121 LYS A C 1
ATOM 1029 O O . LYS A 1 121 ? 18.671 -1.151 -1.433 1.00 74.06 121 LYS A O 1
ATOM 1034 N N . LYS A 1 122 ? 19.467 -3.029 -0.461 1.00 64.50 122 LYS A N 1
ATOM 1035 C CA . LYS A 1 122 ? 19.811 -2.536 0.886 1.00 64.50 122 LYS A CA 1
ATOM 1036 C C . LYS A 1 122 ? 18.608 -2.110 1.736 1.00 64.50 122 LYS A C 1
ATOM 1038 O O . LYS A 1 122 ? 17.967 -3.017 2.245 1.00 64.50 122 LYS A O 1
ATOM 1043 N N . SER A 1 123 ? 18.350 -0.817 1.942 1.00 57.81 123 SER A N 1
ATOM 1044 C CA . SER A 1 123 ? 17.446 -0.339 3.007 1.00 57.81 123 SER A CA 1
ATOM 1045 C C . SER A 1 123 ? 16.004 -0.815 2.839 1.00 57.81 123 SER A C 1
ATOM 1047 O O . SER A 1 123 ? 15.409 -1.316 3.782 1.00 57.81 123 SER A O 1
ATOM 1049 N N . ASP A 1 124 ? 15.475 -0.727 1.621 1.00 56.75 124 ASP A N 1
ATOM 1050 C CA . ASP A 1 124 ? 14.028 -0.851 1.392 1.00 56.75 124 ASP A CA 1
ATOM 1051 C C . ASP A 1 124 ? 13.643 -2.261 0.904 1.00 56.75 124 ASP A C 1
ATOM 1053 O O . ASP A 1 124 ? 12.484 -2.548 0.613 1.00 56.75 124 ASP A O 1
ATOM 1057 N N . ALA A 1 125 ? 14.629 -3.156 0.773 1.00 61.38 125 ALA A N 1
ATOM 1058 C CA . ALA A 1 125 ? 14.457 -4.455 0.129 1.00 61.38 125 ALA A CA 1
ATOM 1059 C C . ALA A 1 125 ? 13.469 -5.358 0.875 1.00 61.38 125 ALA A C 1
ATOM 1061 O O . ALA A 1 125 ? 12.697 -6.055 0.226 1.00 61.38 125 ALA A O 1
ATOM 1062 N N . GLN A 1 126 ? 13.476 -5.326 2.209 1.00 65.38 126 GLN A N 1
ATOM 1063 C CA . GLN A 1 126 ? 12.588 -6.140 3.035 1.00 65.38 126 GLN A CA 1
ATOM 1064 C C . GLN A 1 126 ? 11.123 -5.695 2.879 1.00 65.38 126 GLN A C 1
ATOM 1066 O O . GLN A 1 126 ? 10.296 -6.487 2.432 1.00 65.38 126 GLN A O 1
ATOM 1071 N N . ALA A 1 127 ? 10.829 -4.407 3.087 1.00 57.81 127 ALA A N 1
ATOM 1072 C CA . ALA A 1 127 ? 9.484 -3.845 2.920 1.00 57.81 127 ALA A CA 1
ATOM 1073 C C . ALA A 1 127 ? 8.924 -4.033 1.491 1.00 57.81 127 ALA A C 1
ATOM 1075 O O . ALA A 1 127 ? 7.752 -4.366 1.304 1.00 57.81 127 ALA A O 1
ATOM 1076 N N . ASN A 1 128 ? 9.771 -3.883 0.463 1.00 60.97 128 ASN A N 1
ATOM 1077 C CA . ASN A 1 128 ? 9.381 -4.111 -0.933 1.00 60.97 128 ASN A CA 1
ATOM 1078 C C . ASN A 1 128 ? 9.101 -5.591 -1.255 1.00 60.97 128 ASN A C 1
ATOM 1080 O O . ASN A 1 128 ? 8.307 -5.883 -2.150 1.00 60.97 128 ASN A O 1
ATOM 1084 N N . LEU A 1 129 ? 9.741 -6.527 -0.547 1.00 69.19 129 LEU A N 1
ATOM 1085 C CA . LEU A 1 129 ? 9.452 -7.958 -0.651 1.00 69.19 129 LEU A CA 1
ATOM 1086 C C . LEU A 1 129 ? 8.180 -8.332 0.128 1.00 69.19 129 LEU A C 1
ATOM 1088 O O . LEU A 1 129 ? 7.386 -9.133 -0.355 1.00 69.19 129 LEU A O 1
ATOM 1092 N N . GLU A 1 130 ? 7.932 -7.724 1.287 1.00 68.06 130 GLU A N 1
ATOM 1093 C CA . GLU A 1 130 ? 6.715 -7.931 2.090 1.00 68.06 130 GLU A CA 1
ATOM 1094 C C . GLU A 1 130 ? 5.436 -7.507 1.363 1.00 68.06 130 GLU A C 1
ATOM 1096 O O . GLU A 1 130 ? 4.422 -8.199 1.471 1.00 68.06 130 GLU A O 1
ATOM 1101 N N . ARG A 1 131 ? 5.506 -6.472 0.510 1.00 65.00 131 ARG A N 1
ATOM 1102 C CA . ARG A 1 131 ? 4.429 -6.107 -0.434 1.00 65.00 131 ARG A CA 1
ATOM 1103 C C . ARG A 1 131 ? 3.942 -7.302 -1.270 1.00 65.00 131 ARG A C 1
ATOM 1105 O O . ARG A 1 131 ? 2.764 -7.365 -1.610 1.00 65.00 131 ARG A O 1
ATOM 1112 N N . ILE A 1 132 ? 4.814 -8.273 -1.570 1.00 71.50 132 ILE A N 1
ATOM 1113 C CA . ILE A 1 132 ? 4.432 -9.501 -2.283 1.00 71.50 132 ILE A CA 1
ATOM 1114 C C . ILE A 1 132 ? 3.478 -10.348 -1.437 1.00 71.50 132 ILE A C 1
ATOM 1116 O O . ILE A 1 132 ? 2.474 -10.808 -1.964 1.00 71.50 132 ILE A O 1
ATOM 1120 N N . ILE A 1 133 ? 3.781 -10.582 -0.153 1.00 66.88 133 ILE A N 1
ATOM 1121 C CA . ILE A 1 133 ? 2.949 -11.433 0.720 1.00 66.88 133 ILE A CA 1
ATOM 1122 C C . ILE A 1 133 ? 1.552 -10.829 0.829 1.00 66.88 133 ILE A C 1
ATOM 1124 O O . ILE A 1 133 ? 0.566 -11.508 0.564 1.00 66.88 133 ILE A O 1
ATOM 1128 N N . TRP A 1 134 ? 1.503 -9.531 1.118 1.00 61.41 134 TRP A N 1
ATOM 1129 C CA . TRP A 1 134 ? 0.269 -8.777 1.277 1.00 61.41 134 TRP A CA 1
ATOM 1130 C C . TRP A 1 134 ? -0.610 -8.811 0.012 1.00 61.41 134 TRP A C 1
ATOM 1132 O O . TRP A 1 134 ? -1.788 -9.153 0.097 1.00 61.41 134 TRP A O 1
ATOM 1142 N N . GLN A 1 135 ? -0.038 -8.599 -1.183 1.00 60.06 135 GLN A N 1
ATOM 1143 C CA . GLN A 1 135 ? -0.806 -8.739 -2.429 1.00 60.06 135 GLN A CA 1
ATOM 1144 C C . GLN A 1 135 ? -1.328 -10.171 -2.629 1.00 60.06 135 GLN A C 1
ATOM 1146 O O . GLN A 1 135 ? -2.447 -10.367 -3.094 1.00 60.06 135 GLN A O 1
ATOM 1151 N N . LEU A 1 136 ? -0.542 -11.194 -2.284 1.00 70.06 136 LEU A N 1
ATOM 1152 C CA . LEU A 1 136 ? -0.987 -12.587 -2.391 1.00 70.06 136 LEU A CA 1
ATOM 1153 C C . LEU A 1 136 ? -2.137 -12.898 -1.425 1.00 70.06 136 LEU A C 1
ATOM 1155 O O . LEU A 1 136 ? -2.995 -13.718 -1.747 1.00 70.06 136 LEU A O 1
ATOM 1159 N N . GLU A 1 137 ? -2.184 -12.256 -0.262 1.00 63.38 137 GLU A N 1
ATOM 1160 C CA . GLU A 1 137 ? -3.288 -12.393 0.688 1.00 63.38 137 GLU A CA 1
ATOM 1161 C C . GLU A 1 137 ? -4.567 -11.723 0.175 1.00 63.38 137 GLU A C 1
ATOM 1163 O O . GLU A 1 137 ? -5.606 -12.381 0.159 1.00 63.38 137 GLU A O 1
ATOM 1168 N N . ILE A 1 138 ? -4.486 -10.507 -0.377 1.00 55.41 138 ILE A N 1
ATOM 1169 C CA . ILE A 1 138 ? -5.616 -9.839 -1.055 1.00 55.41 138 ILE A CA 1
ATOM 1170 C C . ILE A 1 138 ? -6.153 -10.690 -2.211 1.00 55.41 138 ILE A C 1
ATOM 1172 O O . ILE A 1 138 ? -7.341 -11.015 -2.255 1.00 55.41 138 ILE A O 1
ATOM 1176 N N . ASN A 1 139 ? -5.263 -11.147 -3.099 1.00 60.38 139 ASN A N 1
ATOM 1177 C CA . ASN A 1 139 ? -5.628 -11.959 -4.263 1.00 60.38 139 ASN A CA 1
ATOM 1178 C C . ASN A 1 139 ? -6.265 -13.305 -3.858 1.00 60.38 139 ASN A C 1
ATOM 1180 O O . ASN A 1 139 ? -7.029 -13.888 -4.624 1.00 60.38 139 ASN A O 1
ATOM 1184 N N . LYS A 1 140 ? -5.956 -13.821 -2.658 1.00 60.53 140 LYS A N 1
ATOM 1185 C CA . LYS A 1 140 ? -6.574 -15.029 -2.088 1.00 60.53 140 LYS A CA 1
ATOM 1186 C C . LYS A 1 140 ? -7.961 -14.750 -1.494 1.00 60.53 140 LYS A C 1
ATOM 1188 O O . LYS A 1 140 ? -8.796 -15.651 -1.497 1.00 60.53 140 LYS A O 1
ATOM 1193 N N . SER A 1 141 ? -8.196 -13.543 -0.986 1.00 52.22 141 SER A N 1
ATOM 1194 C CA . SER A 1 141 ? -9.477 -13.116 -0.406 1.00 52.22 141 SER A CA 1
ATOM 1195 C C . SER A 1 141 ? -10.540 -12.765 -1.455 1.00 52.22 141 SER A C 1
ATOM 1197 O O . SER A 1 141 ? -11.703 -12.609 -1.100 1.00 52.22 141 SER A O 1
ATOM 1199 N N . GLY A 1 142 ? -10.171 -12.679 -2.740 1.00 45.38 142 GLY A N 1
ATOM 1200 C CA . GLY A 1 142 ? -11.117 -12.474 -3.846 1.00 45.38 142 GLY A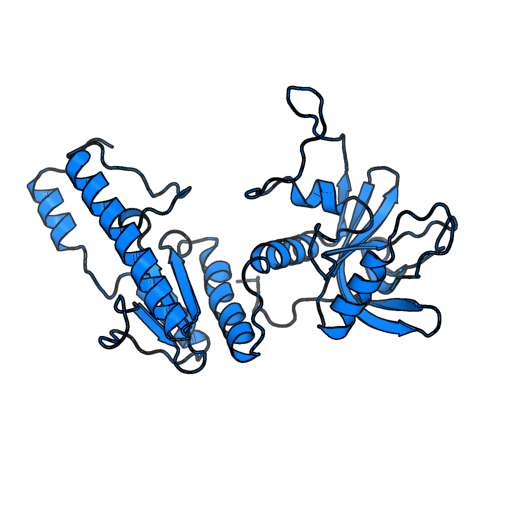 CA 1
ATOM 1201 C C . GLY A 1 142 ? -11.702 -11.061 -3.925 1.00 45.38 142 GLY A C 1
ATOM 1202 O O . GLY A 1 142 ? -12.774 -10.878 -4.494 1.00 45.38 142 GLY A O 1
ATOM 1203 N N . VAL A 1 143 ? -11.021 -10.073 -3.336 1.00 42.59 143 VAL A N 1
ATOM 1204 C CA . VAL A 1 143 ? -11.451 -8.671 -3.338 1.00 42.59 143 VAL A CA 1
ATOM 1205 C C . VAL A 1 143 ? -10.758 -7.939 -4.491 1.00 42.59 143 VAL A C 1
ATOM 1207 O O . VAL A 1 143 ? -9.561 -7.668 -4.421 1.00 42.59 143 VAL A O 1
ATOM 1210 N N . ASP A 1 144 ? -11.507 -7.604 -5.546 1.00 36.53 144 ASP A N 1
ATOM 1211 C CA . ASP A 1 144 ? -11.027 -6.794 -6.680 1.00 36.53 144 ASP A CA 1
ATOM 1212 C C . ASP A 1 144 ? -10.828 -5.318 -6.269 1.00 36.53 144 ASP A C 1
ATOM 1214 O O . ASP A 1 144 ? -11.619 -4.434 -6.601 1.00 36.53 144 ASP A O 1
ATOM 1218 N N . PHE A 1 145 ? -9.756 -5.033 -5.524 1.00 38.59 145 PHE A N 1
ATOM 1219 C CA . PHE A 1 145 ? -9.459 -3.709 -4.956 1.00 38.59 145 PHE A CA 1
ATOM 1220 C C . PHE A 1 145 ? -8.446 -2.897 -5.793 1.00 38.59 145 PHE A C 1
ATOM 1222 O O . PHE A 1 145 ? -7.468 -2.335 -5.296 1.00 38.59 145 PHE A O 1
ATOM 1229 N N . PHE A 1 146 ? -8.639 -2.843 -7.113 1.00 33.78 146 PHE A N 1
ATOM 1230 C CA . PHE A 1 146 ? -7.622 -2.287 -8.011 1.00 33.78 146 PHE A CA 1
ATOM 1231 C C . PHE A 1 146 ? -7.426 -0.753 -7.897 1.00 33.78 146 PHE A C 1
ATOM 1233 O O . PHE A 1 146 ? -8.348 0.047 -8.059 1.00 33.78 146 PHE A O 1
ATOM 1240 N N . MET A 1 147 ? -6.150 -0.360 -7.748 1.00 33.38 147 MET A N 1
ATOM 1241 C CA . MET A 1 147 ? -5.562 0.974 -8.003 1.00 33.38 147 MET A CA 1
ATOM 1242 C C . MET A 1 147 ? -5.710 2.129 -6.977 1.00 33.38 147 MET A C 1
ATOM 1244 O O . MET A 1 147 ? -5.458 3.271 -7.355 1.00 33.38 147 MET A O 1
ATOM 1248 N N . ASP A 1 148 ? -6.003 1.903 -5.690 1.00 47.09 148 ASP A N 1
ATOM 1249 C CA . ASP A 1 148 ? -5.829 2.965 -4.649 1.00 47.09 148 ASP A CA 1
ATOM 1250 C C . ASP A 1 148 ? -5.145 2.503 -3.351 1.00 47.09 148 ASP A C 1
ATOM 1252 O O . ASP A 1 148 ? -4.892 3.290 -2.435 1.00 47.09 148 ASP A O 1
ATOM 1256 N N . GLU A 1 149 ? -4.846 1.211 -3.263 1.00 51.12 149 GLU A N 1
ATOM 1257 C CA . GLU A 1 149 ? -4.531 0.547 -2.003 1.00 51.12 149 GLU A CA 1
ATOM 1258 C C . GLU A 1 149 ? -3.104 0.831 -1.508 1.00 51.12 149 GLU A C 1
ATOM 1260 O O . GLU A 1 149 ? -2.896 0.969 -0.307 1.00 51.12 149 GLU A O 1
ATOM 1265 N N . GLU A 1 150 ? -2.126 1.029 -2.402 1.00 52.56 150 GLU A N 1
ATOM 1266 C CA . GLU A 1 150 ? -0.760 1.414 -2.007 1.00 52.56 150 GLU A CA 1
ATOM 1267 C C . GLU A 1 150 ? -0.746 2.807 -1.356 1.00 52.56 150 GLU A C 1
ATOM 1269 O O . GLU A 1 150 ? -0.140 2.987 -0.305 1.00 52.56 150 GLU A O 1
ATOM 1274 N N . THR A 1 151 ? -1.465 3.794 -1.904 1.00 53.19 151 THR A N 1
ATOM 1275 C CA . THR A 1 151 ? -1.549 5.133 -1.293 1.00 53.19 151 THR A CA 1
ATOM 1276 C C . THR A 1 151 ? -2.244 5.081 0.067 1.00 53.19 151 THR A C 1
ATOM 1278 O O . THR A 1 151 ? -1.759 5.695 1.017 1.00 53.19 151 THR A O 1
ATOM 1281 N N . HIS A 1 152 ? -3.325 4.306 0.197 1.00 61.34 152 HIS A N 1
ATOM 1282 C CA . HIS A 1 152 ? -3.981 4.068 1.483 1.00 61.34 152 HIS A CA 1
ATOM 1283 C C . HIS A 1 152 ? -3.019 3.397 2.484 1.00 61.34 152 HIS A C 1
ATOM 1285 O O . HIS A 1 152 ? -2.804 3.903 3.585 1.00 61.34 152 HIS A O 1
ATOM 1291 N N . ARG A 1 153 ? -2.351 2.312 2.086 1.00 59.97 153 ARG A N 1
ATOM 1292 C CA . ARG A 1 153 ? -1.390 1.577 2.916 1.00 59.97 153 ARG A CA 1
ATOM 1293 C C . ARG A 1 153 ? -0.220 2.453 3.369 1.00 59.97 153 ARG A C 1
ATOM 1295 O O . ARG A 1 153 ? 0.119 2.439 4.548 1.00 59.97 153 ARG A O 1
ATOM 1302 N N . GLN A 1 154 ? 0.358 3.259 2.478 1.00 59.34 154 GLN A N 1
ATOM 1303 C CA . GLN A 1 154 ? 1.427 4.208 2.816 1.00 59.34 154 GLN A CA 1
ATOM 1304 C C . GLN A 1 154 ? 0.947 5.300 3.784 1.00 59.34 154 GLN A C 1
ATOM 1306 O O . GLN A 1 154 ? 1.698 5.709 4.669 1.00 59.34 154 GLN A O 1
ATOM 1311 N N . ILE A 1 155 ? -0.313 5.743 3.677 1.00 64.44 155 ILE A N 1
ATOM 1312 C CA . ILE A 1 155 ? -0.933 6.639 4.663 1.00 64.44 155 ILE A CA 1
ATOM 1313 C C . ILE A 1 155 ? -1.010 5.958 6.035 1.00 64.44 155 ILE A C 1
ATOM 1315 O O . ILE A 1 155 ? -0.534 6.534 7.012 1.00 64.44 155 ILE A O 1
ATOM 1319 N N . LEU A 1 156 ? -1.541 4.735 6.117 1.00 68.94 156 LEU A N 1
ATOM 1320 C CA . LEU A 1 156 ? -1.698 4.004 7.381 1.00 68.94 156 LEU A CA 1
ATOM 1321 C C . LEU A 1 156 ? -0.345 3.696 8.045 1.00 68.94 156 LEU A C 1
ATOM 1323 O O . LEU A 1 156 ? -0.154 3.978 9.227 1.00 68.94 156 LEU A O 1
ATOM 1327 N N . LEU A 1 157 ? 0.635 3.212 7.276 1.00 62.56 157 LEU A N 1
ATOM 1328 C CA . LEU A 1 157 ? 2.001 2.992 7.765 1.00 62.56 157 LEU A CA 1
ATOM 1329 C C . LEU A 1 157 ? 2.636 4.289 8.285 1.00 62.56 157 LEU A C 1
ATOM 1331 O O . LEU A 1 157 ? 3.304 4.279 9.316 1.00 62.56 157 LEU A O 1
ATOM 1335 N N . LYS A 1 158 ? 2.386 5.425 7.621 1.00 61.03 158 LYS A N 1
ATOM 1336 C CA . LYS A 1 158 ? 2.859 6.743 8.065 1.00 61.03 158 LYS A CA 1
ATOM 1337 C C . LYS A 1 158 ? 2.157 7.236 9.333 1.00 61.03 158 LYS A C 1
ATOM 1339 O O . LYS A 1 158 ? 2.794 7.920 10.128 1.00 61.03 158 LYS A O 1
ATOM 1344 N N . PHE A 1 159 ? 0.885 6.893 9.545 1.00 68.88 159 PHE A N 1
ATOM 1345 C CA . PHE A 1 159 ? 0.184 7.146 10.808 1.00 68.88 159 PHE A CA 1
ATOM 1346 C C . PHE A 1 159 ? 0.778 6.332 11.961 1.00 68.88 159 PHE A C 1
ATOM 1348 O O . PHE A 1 159 ? 1.056 6.902 13.013 1.00 68.88 159 PHE A O 1
ATOM 1355 N N . GLN A 1 160 ? 1.027 5.036 11.754 1.00 68.00 160 GLN A N 1
ATOM 1356 C CA . GLN A 1 160 ? 1.639 4.173 12.767 1.00 68.00 160 GLN A CA 1
ATOM 1357 C C . GLN A 1 160 ? 3.079 4.606 13.091 1.00 68.00 160 GLN A C 1
ATOM 1359 O O . GLN A 1 160 ? 3.419 4.795 14.254 1.00 68.00 160 GLN A O 1
ATOM 1364 N N . ALA A 1 161 ? 3.909 4.870 12.076 1.00 60.06 161 ALA A N 1
ATOM 1365 C CA . ALA A 1 161 ? 5.299 5.307 12.259 1.00 60.06 161 ALA A CA 1
ATOM 1366 C C . ALA A 1 161 ? 5.449 6.692 12.924 1.00 60.06 161 ALA A C 1
ATOM 1368 O O . ALA A 1 161 ? 6.540 7.048 13.367 1.00 60.06 161 ALA A O 1
ATOM 1369 N N . LEU A 1 162 ? 4.378 7.490 12.971 1.00 61.62 162 LEU A N 1
ATOM 1370 C CA . LEU A 1 162 ? 4.356 8.822 13.579 1.00 61.62 162 LEU A CA 1
ATOM 1371 C C . LEU A 1 162 ? 3.430 8.895 14.804 1.00 61.62 162 LEU A C 1
ATOM 1373 O O . LEU A 1 162 ? 3.085 9.991 15.240 1.00 61.62 162 LEU A O 1
ATOM 1377 N N . GLN A 1 163 ? 3.054 7.754 15.388 1.00 72.38 163 GLN A N 1
ATOM 1378 C CA . GLN A 1 163 ? 2.308 7.694 16.644 1.00 72.38 163 GLN A CA 1
ATOM 1379 C C . GLN A 1 163 ? 3.013 8.489 17.761 1.00 72.38 163 GLN A C 1
ATOM 1381 O O . GLN A 1 163 ? 4.240 8.511 17.868 1.00 72.38 163 GLN A O 1
ATOM 1386 N N . GLY A 1 164 ? 2.227 9.222 18.551 1.00 66.88 164 GLY A N 1
ATOM 1387 C CA . GLY A 1 164 ? 2.691 10.154 19.580 1.00 66.88 164 GLY A CA 1
ATOM 1388 C C . GLY A 1 164 ? 3.214 11.499 19.050 1.00 66.88 164 GLY A C 1
ATOM 1389 O O . GLY A 1 164 ? 3.280 12.461 19.814 1.00 66.88 164 GLY A O 1
ATOM 1390 N N . GLN A 1 165 ? 3.551 11.623 17.758 1.00 67.81 165 GLN A N 1
ATOM 1391 C CA . GLN A 1 165 ? 4.152 12.846 17.211 1.00 67.81 165 GLN A CA 1
ATOM 1392 C C . GLN A 1 165 ? 3.146 13.997 17.089 1.00 67.81 165 GLN A C 1
ATOM 1394 O O . GLN A 1 165 ? 1.986 13.815 16.709 1.00 67.81 165 GLN A O 1
ATOM 1399 N N . VAL A 1 166 ? 3.622 15.218 17.348 1.00 69.69 166 VAL A N 1
ATOM 1400 C CA . VAL A 1 166 ? 2.847 16.457 17.195 1.00 69.69 166 VAL A CA 1
ATOM 1401 C C . VAL A 1 166 ? 3.183 17.127 15.863 1.00 69.69 166 VAL A C 1
ATOM 1403 O O . VAL A 1 166 ? 4.332 17.474 15.593 1.00 69.69 166 VAL A O 1
ATOM 1406 N N . ILE A 1 167 ? 2.163 17.351 15.035 1.00 67.38 167 ILE A N 1
ATOM 1407 C CA . ILE A 1 167 ? 2.275 17.960 13.707 1.00 67.38 167 ILE A CA 1
ATOM 1408 C C . ILE A 1 167 ? 1.729 19.393 13.693 1.00 67.38 167 ILE A C 1
ATOM 1410 O O . ILE A 1 167 ? 0.625 19.677 14.163 1.00 67.38 167 ILE A O 1
ATOM 1414 N N . TYR A 1 168 ? 2.511 20.306 13.109 1.00 64.44 168 TYR A N 1
ATOM 1415 C CA . TYR A 1 168 ? 2.233 21.744 13.069 1.00 64.44 168 TYR A CA 1
ATOM 1416 C C . TYR A 1 168 ? 1.822 22.186 11.657 1.00 64.44 168 TYR A C 1
ATOM 1418 O O . TYR A 1 168 ? 2.655 22.352 10.766 1.00 64.44 168 TYR A O 1
ATOM 1426 N N . GLY A 1 169 ? 0.530 22.433 11.449 1.00 52.16 169 GLY A N 1
ATOM 1427 C CA . GLY A 1 169 ? -0.028 22.912 10.183 1.00 52.16 169 GLY A CA 1
ATOM 1428 C C . GLY A 1 169 ? 0.225 24.404 9.945 1.00 52.16 169 GLY A C 1
ATOM 1429 O O . GLY A 1 169 ? -0.673 25.226 10.143 1.00 52.16 169 GLY A O 1
ATOM 1430 N N . LYS A 1 170 ? 1.429 24.781 9.494 1.00 45.44 170 LYS A N 1
ATOM 1431 C CA . LYS A 1 170 ? 1.733 26.166 9.085 1.00 45.44 170 LYS A CA 1
ATOM 1432 C C . LYS A 1 170 ? 1.458 26.417 7.596 1.00 45.44 170 LYS A C 1
ATOM 1434 O O . LYS A 1 170 ? 2.250 26.031 6.750 1.00 45.44 170 LYS A O 1
ATOM 1439 N N . LYS A 1 171 ? 0.395 27.201 7.361 1.00 42.03 171 LYS A N 1
ATOM 1440 C CA . LYS A 1 171 ? -0.032 27.890 6.121 1.00 42.03 171 LYS A CA 1
ATOM 1441 C C . LYS A 1 171 ? -0.265 27.022 4.872 1.00 42.03 171 LYS A C 1
ATOM 1443 O O . LYS A 1 171 ? 0.600 26.307 4.393 1.00 42.03 171 LYS A O 1
ATOM 1448 N N . GLN A 1 172 ? -1.448 27.228 4.289 1.00 42.25 172 GLN A N 1
ATOM 1449 C CA . GLN A 1 172 ? -1.839 26.740 2.967 1.00 42.25 172 GLN A CA 1
ATOM 1450 C C . GLN A 1 172 ? -0.758 27.065 1.926 1.00 42.25 172 GLN A C 1
ATOM 1452 O O . GLN A 1 172 ? -0.398 28.234 1.763 1.00 42.25 172 GLN A O 1
ATOM 1457 N N . ILE A 1 173 ? -0.294 26.052 1.191 1.00 36.56 173 ILE A N 1
ATOM 1458 C CA . ILE A 1 173 ? 0.545 26.261 0.009 1.00 36.56 173 ILE A CA 1
ATOM 1459 C C . ILE A 1 173 ? -0.344 26.862 -1.085 1.00 36.56 173 ILE A C 1
ATOM 1461 O O . ILE A 1 173 ? -1.147 26.172 -1.716 1.00 36.56 173 ILE A O 1
ATOM 1465 N N . LYS A 1 174 ? -0.216 28.175 -1.273 1.00 37.44 174 LYS A N 1
ATOM 1466 C CA . LYS A 1 174 ? -0.692 28.870 -2.468 1.00 37.44 174 LYS A CA 1
ATOM 1467 C C . LYS A 1 174 ? 0.221 28.523 -3.646 1.00 37.44 174 LYS A C 1
ATOM 1469 O O . LYS A 1 174 ? 1.431 28.390 -3.464 1.00 37.44 174 LYS A O 1
ATOM 1474 N N . GLY A 1 175 ? -0.351 28.396 -4.841 1.00 39.44 175 GLY A N 1
ATOM 1475 C CA . GLY A 1 175 ? 0.423 28.336 -6.081 1.00 39.44 175 GLY A CA 1
ATOM 1476 C C . GLY A 1 175 ? 1.170 29.647 -6.354 1.00 39.44 175 GLY A C 1
ATOM 1477 O O . GLY A 1 175 ? 0.965 30.650 -5.668 1.00 39.44 175 GLY A O 1
ATOM 1478 N N . ILE A 1 176 ? 2.004 29.655 -7.399 1.00 37.16 176 ILE A N 1
ATOM 1479 C CA . ILE A 1 176 ? 2.698 30.866 -7.885 1.00 37.16 176 ILE A CA 1
ATOM 1480 C C . ILE A 1 176 ? 1.686 31.970 -8.269 1.00 37.16 176 ILE A C 1
ATOM 1482 O O . ILE A 1 176 ? 1.999 33.152 -8.192 1.00 37.16 176 ILE A O 1
ATOM 1486 N N . ASP A 1 177 ? 0.455 31.588 -8.622 1.00 40.22 177 ASP A N 1
ATOM 1487 C CA . ASP A 1 177 ? -0.671 32.467 -8.958 1.00 40.22 177 ASP A CA 1
ATOM 1488 C C . ASP A 1 177 ? -1.573 32.827 -7.756 1.00 40.22 177 ASP A C 1
ATOM 1490 O O . ASP A 1 177 ? -2.711 33.258 -7.934 1.00 40.22 177 ASP A O 1
ATOM 1494 N N . GLU A 1 178 ? -1.092 32.603 -6.530 1.00 39.44 178 GLU A N 1
ATOM 1495 C CA . GLU A 1 178 ? -1.812 32.750 -5.258 1.00 39.44 178 GLU A CA 1
ATOM 1496 C C . GLU A 1 178 ? -3.068 31.876 -5.055 1.00 39.44 178 GLU A C 1
ATOM 1498 O O . GLU A 1 178 ? -3.707 31.950 -3.996 1.00 39.44 178 GLU A O 1
ATOM 1503 N N . LYS A 1 179 ? -3.421 30.998 -6.002 1.00 39.59 179 LYS A N 1
ATOM 1504 C CA . LYS A 1 179 ? -4.625 30.163 -5.896 1.00 39.59 179 LYS A CA 1
ATOM 1505 C C . LYS A 1 179 ? -4.389 28.895 -5.082 1.00 39.59 179 LYS A C 1
ATOM 1507 O O . LYS A 1 179 ? -3.264 28.445 -4.856 1.00 39.59 179 LYS A O 1
ATOM 1512 N N . ARG A 1 180 ? -5.497 28.296 -4.637 1.00 38.44 180 ARG A N 1
ATOM 1513 C CA . ARG A 1 180 ? -5.511 26.971 -4.010 1.00 38.44 180 ARG A CA 1
ATOM 1514 C C . ARG A 1 180 ? -5.131 25.923 -5.055 1.00 38.44 180 ARG A C 1
ATOM 1516 O O . ARG A 1 180 ? -5.904 25.680 -5.979 1.00 38.44 180 ARG A O 1
ATOM 1523 N N . VAL A 1 181 ? -3.994 25.262 -4.857 1.00 37.34 181 VAL A N 1
ATOM 1524 C CA . VAL A 1 181 ? -3.635 24.063 -5.622 1.00 37.34 181 VAL A CA 1
ATOM 1525 C C . VAL A 1 181 ? -4.638 22.955 -5.280 1.00 37.34 181 VAL A C 1
ATOM 1527 O O . VAL A 1 181 ? -4.906 22.687 -4.106 1.00 37.34 181 VAL A O 1
ATOM 1530 N N . LEU A 1 182 ? -5.252 22.359 -6.302 1.00 36.84 182 LEU A N 1
ATOM 1531 C CA . LEU A 1 182 ? -6.101 21.176 -6.150 1.00 36.84 182 LEU A CA 1
ATOM 1532 C C . LEU A 1 182 ? -5.221 19.915 -6.106 1.00 36.84 182 LEU A C 1
ATOM 1534 O O . LEU A 1 182 ? -4.178 19.908 -6.759 1.00 36.84 182 LEU A O 1
ATOM 1538 N N . PRO A 1 183 ? -5.629 18.849 -5.389 1.00 39.19 183 PRO A N 1
ATOM 1539 C CA . PRO A 1 183 ? -4.950 17.560 -5.463 1.00 39.19 183 PRO A CA 1
ATOM 1540 C C . PRO A 1 183 ? -4.857 17.067 -6.913 1.00 39.19 183 PRO A C 1
ATOM 1542 O O . PRO A 1 183 ? -5.851 17.064 -7.644 1.00 39.19 183 PRO A O 1
ATOM 1545 N N . ASP A 1 184 ? -3.649 16.680 -7.309 1.00 35.66 184 ASP A N 1
ATOM 1546 C CA . ASP A 1 184 ? -3.281 16.226 -8.650 1.00 35.66 184 ASP A CA 1
ATOM 1547 C C . ASP A 1 184 ? -3.218 14.683 -8.718 1.00 35.66 184 ASP A C 1
ATOM 1549 O O . ASP A 1 184 ? -3.169 14.003 -7.693 1.00 35.66 184 ASP A O 1
ATOM 1553 N N . LYS A 1 185 ? -3.238 14.126 -9.935 1.00 31.16 185 LYS A N 1
ATOM 1554 C CA . LYS A 1 185 ? -3.260 12.680 -10.218 1.00 31.16 185 LYS A CA 1
ATOM 1555 C C . LYS A 1 185 ? -1.975 11.897 -9.862 1.00 31.16 185 LYS A C 1
ATOM 1557 O O . LYS A 1 185 ? -1.988 10.686 -10.068 1.00 31.16 185 LYS A O 1
ATOM 1562 N N . TYR A 1 186 ? -0.892 12.527 -9.385 1.00 31.89 186 TYR A N 1
ATOM 1563 C CA . TYR A 1 186 ? 0.457 11.922 -9.389 1.00 31.89 186 TYR A CA 1
ATOM 1564 C C . TYR A 1 186 ? 1.340 12.111 -8.123 1.00 31.89 186 TYR A C 1
ATOM 1566 O O . TYR A 1 186 ? 2.547 11.879 -8.205 1.00 31.89 186 TYR A O 1
ATOM 1574 N N . VAL A 1 187 ? 0.832 12.582 -6.973 1.00 31.88 187 VAL A N 1
ATOM 1575 C CA . VAL A 1 187 ? 1.695 13.281 -5.980 1.00 31.88 187 VAL A CA 1
ATOM 1576 C C . VAL A 1 187 ? 2.199 12.467 -4.773 1.00 31.88 187 VAL A C 1
ATOM 1578 O O . VAL A 1 187 ? 1.426 11.906 -4.002 1.00 31.88 187 VAL A O 1
ATOM 1581 N N . ASP A 1 188 ? 3.505 12.598 -4.520 1.00 31.47 188 ASP A N 1
ATOM 1582 C CA . ASP A 1 188 ? 4.274 12.159 -3.343 1.00 31.47 188 ASP A CA 1
ATOM 1583 C C . ASP A 1 188 ? 5.255 13.289 -2.906 1.00 31.47 188 ASP A C 1
ATOM 1585 O O . ASP A 1 188 ? 5.588 14.158 -3.713 1.00 31.47 188 ASP A O 1
ATOM 1589 N N . ALA A 1 189 ? 5.758 13.426 -1.669 1.00 33.69 189 ALA A N 1
ATOM 1590 C CA . ALA A 1 189 ? 5.425 12.767 -0.391 1.00 33.69 189 ALA A CA 1
ATOM 1591 C C . ALA A 1 189 ? 4.849 13.747 0.655 1.00 33.69 189 ALA A C 1
ATOM 1593 O O . ALA A 1 189 ? 4.112 13.369 1.573 1.00 33.69 189 ALA A O 1
ATOM 1594 N N . ASN A 1 190 ? 5.222 15.030 0.554 1.00 39.81 190 ASN A N 1
ATOM 1595 C CA . ASN A 1 190 ? 5.020 16.024 1.618 1.00 39.81 190 ASN A CA 1
ATOM 1596 C C . ASN A 1 190 ? 3.603 16.624 1.669 1.00 39.81 190 ASN A C 1
ATOM 1598 O O . ASN A 1 190 ? 3.332 17.456 2.532 1.00 39.81 190 ASN A O 1
ATOM 1602 N N . HIS A 1 191 ? 2.692 16.213 0.781 1.00 38.31 191 HIS A N 1
ATOM 1603 C CA . HIS A 1 191 ? 1.345 16.793 0.708 1.00 38.31 191 HIS A CA 1
ATOM 1604 C C . HIS A 1 191 ? 0.289 16.040 1.531 1.00 38.31 191 HIS A C 1
ATOM 1606 O O . HIS A 1 191 ? -0.604 16.671 2.091 1.00 38.31 191 HIS A O 1
ATOM 1612 N N . ILE A 1 192 ? 0.421 14.715 1.662 1.00 43.53 192 ILE A N 1
ATOM 1613 C CA . ILE A 1 192 ? -0.567 13.839 2.316 1.00 43.53 192 ILE A CA 1
ATOM 1614 C C . ILE A 1 192 ? -0.937 14.333 3.726 1.00 43.53 192 ILE A C 1
ATOM 1616 O O . ILE A 1 192 ? -2.112 14.539 4.022 1.00 43.53 192 ILE A O 1
ATOM 1620 N N . MET A 1 193 ? 0.046 14.641 4.580 1.00 43.53 193 MET A N 1
ATOM 1621 C CA . MET A 1 193 ? -0.250 15.092 5.948 1.00 43.53 193 MET A CA 1
ATOM 1622 C C . MET A 1 193 ? -0.925 16.463 6.027 1.00 43.53 193 MET A C 1
ATOM 1624 O O . MET A 1 193 ? -1.651 16.717 6.981 1.00 43.53 193 MET A O 1
ATOM 1628 N N . HIS A 1 194 ? -0.745 17.340 5.037 1.00 43.97 194 HIS A N 1
ATOM 1629 C CA . HIS A 1 194 ? -1.362 18.666 5.053 1.00 43.97 194 HIS A CA 1
ATOM 1630 C C . HIS A 1 194 ? -2.886 18.614 4.835 1.00 43.97 194 HIS A C 1
ATOM 1632 O O . HIS A 1 194 ? -3.608 19.452 5.384 1.00 43.97 194 HIS A O 1
ATOM 1638 N N . ASP A 1 195 ? -3.386 17.625 4.087 1.00 43.94 195 ASP A N 1
ATOM 1639 C CA . ASP A 1 195 ? -4.828 17.395 3.946 1.00 43.94 195 ASP A CA 1
ATOM 1640 C C . ASP A 1 195 ? -5.386 16.461 5.039 1.00 43.94 195 ASP A C 1
ATOM 1642 O O . ASP A 1 195 ? -6.474 16.743 5.537 1.00 43.94 195 ASP A O 1
ATOM 1646 N N . LEU A 1 196 ? -4.621 15.467 5.523 1.00 48.62 196 LEU A N 1
ATOM 1647 C CA . LEU A 1 196 ? -4.994 14.649 6.697 1.00 48.62 196 LEU A CA 1
ATOM 1648 C C . LEU A 1 196 ? -5.163 15.480 7.985 1.00 48.62 196 LEU A C 1
ATOM 1650 O O . LEU A 1 196 ? -5.981 15.149 8.832 1.00 48.62 196 LEU A O 1
ATOM 1654 N N . ILE A 1 197 ? -4.436 16.597 8.127 1.00 48.50 197 ILE A N 1
ATOM 1655 C CA . ILE A 1 197 ? -4.551 17.550 9.253 1.00 48.50 197 ILE A CA 1
ATOM 1656 C C . ILE A 1 197 ? -5.970 18.144 9.416 1.00 48.50 197 ILE A C 1
ATOM 1658 O O . ILE A 1 197 ? -6.271 18.725 10.468 1.00 48.50 197 ILE A O 1
ATOM 1662 N N . ARG A 1 198 ? -6.842 18.022 8.403 1.00 48.50 198 ARG A N 1
ATOM 1663 C CA . ARG A 1 198 ? -8.226 18.509 8.423 1.00 48.50 198 ARG A CA 1
ATOM 1664 C C . ARG A 1 198 ? -9.221 17.385 8.726 1.00 48.50 198 ARG A C 1
ATOM 1666 O O . ARG A 1 198 ? -9.673 16.725 7.799 1.00 48.50 198 ARG A O 1
ATOM 1673 N N . GLY A 1 199 ? -9.683 17.285 9.972 1.00 56.16 199 GLY A N 1
ATOM 1674 C CA . GLY A 1 199 ? -10.966 16.653 10.293 1.00 56.16 199 GLY A CA 1
ATOM 1675 C C . GLY A 1 199 ? -11.130 15.232 9.748 1.00 56.16 199 GLY A C 1
ATOM 1676 O O . GLY A 1 199 ? -10.506 14.282 10.212 1.00 56.16 199 GLY A O 1
ATOM 1677 N N . PHE A 1 200 ? -12.004 15.133 8.750 1.00 51.19 200 PHE A N 1
ATOM 1678 C CA . PHE A 1 200 ? -12.314 13.934 7.988 1.00 51.19 200 PHE A CA 1
ATOM 1679 C C . PHE A 1 200 ? -11.567 13.961 6.657 1.00 51.19 200 PHE A C 1
ATOM 1681 O O . PHE A 1 200 ? -11.763 14.886 5.862 1.00 51.19 200 PHE A O 1
ATOM 1688 N N . TYR A 1 201 ? -10.792 12.914 6.363 1.00 61.12 201 TYR A N 1
ATOM 1689 C CA . TYR A 1 201 ? -10.256 12.712 5.017 1.00 61.12 201 TYR A CA 1
ATOM 1690 C C . TYR A 1 201 ? -10.921 11.515 4.329 1.00 61.12 201 TYR A C 1
ATOM 1692 O O . TYR A 1 201 ? -10.505 10.364 4.469 1.00 61.12 201 TYR A O 1
ATOM 1700 N N . LYS A 1 202 ? -11.967 11.827 3.557 1.00 58.06 202 LYS A N 1
ATOM 1701 C CA . LYS A 1 202 ? -12.568 10.967 2.533 1.00 58.06 202 LYS A CA 1
ATOM 1702 C C . LYS A 1 202 ? -12.140 11.496 1.154 1.00 58.06 202 LYS A C 1
ATOM 1704 O O . LYS A 1 202 ? -12.531 12.616 0.804 1.00 58.06 202 LYS A O 1
ATOM 1709 N N . PRO A 1 203 ? -11.334 10.765 0.359 1.00 55.16 203 PRO A N 1
ATOM 1710 C CA . PRO A 1 203 ? -10.974 11.211 -0.983 1.00 55.16 203 PRO A CA 1
ATOM 1711 C C . PRO A 1 203 ? -12.209 11.339 -1.882 1.00 55.16 203 PRO A C 1
ATOM 1713 O O . PRO A 1 203 ? -13.166 10.568 -1.784 1.00 55.16 203 PRO A O 1
ATOM 1716 N N . LYS A 1 204 ? -12.203 12.323 -2.786 1.00 51.25 204 LYS A N 1
ATOM 1717 C CA . LYS A 1 204 ? -13.348 12.586 -3.669 1.00 51.25 204 LYS A CA 1
ATOM 1718 C C . LYS A 1 204 ? -13.584 11.392 -4.603 1.00 51.25 204 LYS A C 1
ATOM 1720 O O . LYS A 1 204 ? -12.765 11.141 -5.479 1.00 51.25 204 LYS A O 1
ATOM 1725 N N . GLY A 1 205 ? -14.734 10.732 -4.463 1.00 54.03 205 GLY A N 1
ATOM 1726 C CA . GLY A 1 205 ? -15.110 9.570 -5.278 1.00 54.03 205 GLY A CA 1
ATOM 1727 C C . GLY A 1 205 ? -14.616 8.222 -4.742 1.00 54.03 205 GLY A C 1
ATOM 1728 O O . GLY A 1 205 ? -14.629 7.252 -5.489 1.00 54.03 205 GLY A O 1
ATOM 1729 N N . ARG A 1 206 ? -14.174 8.156 -3.479 1.00 60.59 206 ARG A N 1
ATOM 1730 C CA . ARG A 1 206 ? -13.991 6.898 -2.738 1.00 60.59 206 ARG A CA 1
ATOM 1731 C C . ARG A 1 206 ? -15.174 6.657 -1.815 1.00 60.59 206 ARG A C 1
ATOM 1733 O O . ARG A 1 206 ? -15.842 7.614 -1.429 1.00 60.59 206 ARG A O 1
ATOM 1740 N N . ASP A 1 207 ? -15.378 5.405 -1.423 1.00 66.50 207 ASP A N 1
ATOM 1741 C CA . ASP A 1 207 ? -16.441 5.032 -0.491 1.00 66.50 207 ASP A CA 1
ATOM 1742 C C . ASP A 1 207 ? -15.962 4.998 0.965 1.00 66.50 207 ASP A C 1
ATOM 1744 O O . ASP A 1 207 ? -16.724 5.418 1.832 1.00 66.50 207 ASP A O 1
ATOM 1748 N N . TYR A 1 208 ? -14.689 4.666 1.215 1.00 66.94 208 TYR A N 1
ATOM 1749 C CA . TYR A 1 208 ? -14.047 4.617 2.539 1.00 66.94 208 TYR A CA 1
ATOM 1750 C C . TYR A 1 208 ? -13.402 5.940 3.000 1.00 66.94 208 TYR A C 1
ATOM 1752 O O . TYR A 1 208 ? -13.108 6.848 2.217 1.00 66.94 208 TYR A O 1
ATOM 1760 N N . MET A 1 209 ? -13.151 6.018 4.307 1.00 76.38 209 MET A N 1
ATOM 1761 C CA . MET A 1 209 ? -12.410 7.061 5.015 1.00 76.38 209 MET A CA 1
ATOM 1762 C C . MET A 1 209 ? -10.957 6.623 5.257 1.00 76.38 209 MET A C 1
ATOM 1764 O O . MET A 1 209 ? -10.691 5.442 5.463 1.00 76.38 209 MET A O 1
ATOM 1768 N N . LEU A 1 210 ? -10.027 7.584 5.251 1.00 71.94 210 LEU A N 1
ATOM 1769 C CA . LEU A 1 210 ? -8.593 7.365 5.495 1.00 71.94 210 LEU A CA 1
ATOM 1770 C C . LEU A 1 210 ? -8.135 7.808 6.892 1.00 71.94 210 LEU A C 1
ATOM 1772 O O . LEU A 1 210 ? -7.204 7.231 7.453 1.00 71.94 210 LEU A O 1
ATOM 1776 N N . SER A 1 211 ? -8.749 8.853 7.453 1.00 79.88 211 SER A N 1
ATOM 1777 C CA . SER A 1 211 ? -8.404 9.344 8.788 1.00 79.88 211 SER A CA 1
ATOM 1778 C C . SER A 1 211 ? -9.547 10.062 9.489 1.00 79.88 211 SER A C 1
ATOM 1780 O O . SER A 1 211 ? -10.345 10.750 8.844 1.00 79.88 211 SER A O 1
ATOM 1782 N N . TYR A 1 212 ? -9.536 9.968 10.817 1.00 84.75 212 TYR A N 1
ATOM 1783 C CA . TYR A 1 212 ? -10.447 10.645 11.728 1.00 84.75 212 TYR A CA 1
ATOM 1784 C C . TYR A 1 212 ? -9.689 11.551 12.708 1.00 84.75 212 TYR A C 1
ATOM 1786 O O . TYR A 1 212 ? -8.667 11.165 13.279 1.00 84.75 212 TYR A O 1
ATOM 1794 N N . GLN A 1 213 ? -10.214 12.757 12.926 1.00 83.62 213 GLN A N 1
ATOM 1795 C CA . GLN A 1 213 ? -9.729 13.708 13.923 1.00 83.62 213 GLN A CA 1
ATOM 1796 C C . GLN A 1 213 ? -10.702 13.761 15.101 1.00 83.62 213 GLN A C 1
ATOM 1798 O O . GLN A 1 213 ? -11.773 14.362 15.011 1.00 83.62 213 GLN A O 1
ATOM 1803 N N . ALA A 1 214 ? -10.295 13.163 16.214 1.00 83.56 214 ALA A N 1
ATOM 1804 C CA . ALA A 1 214 ? -10.979 13.267 17.489 1.00 83.56 214 ALA A CA 1
ATOM 1805 C C . ALA A 1 214 ? -10.686 14.617 18.170 1.00 83.56 214 ALA A C 1
ATOM 1807 O O . ALA A 1 214 ? -9.639 15.244 17.963 1.00 83.56 214 ALA A O 1
ATOM 1808 N N . THR A 1 215 ? -11.632 15.059 18.995 1.00 79.25 215 THR A N 1
ATOM 1809 C CA . THR A 1 215 ? -11.571 16.303 19.771 1.00 79.25 215 THR A CA 1
ATOM 1810 C C . THR A 1 215 ? -11.983 16.044 21.215 1.00 79.25 215 THR A C 1
ATOM 1812 O O . THR A 1 215 ? -12.802 15.169 21.486 1.00 79.25 215 THR A O 1
ATOM 1815 N N . GLU A 1 216 ? -11.431 16.839 22.130 1.00 78.19 216 GLU A N 1
ATOM 1816 C CA . GLU A 1 216 ? -11.798 16.839 23.551 1.00 78.19 216 GLU A CA 1
ATOM 1817 C C . GLU A 1 216 ? -12.583 18.084 23.982 1.00 78.19 216 GLU A C 1
ATOM 1819 O O . GLU A 1 216 ? -12.976 18.206 25.135 1.00 78.19 216 GLU A O 1
ATOM 1824 N N . LYS A 1 217 ? -12.840 19.024 23.063 1.00 73.00 217 LYS A N 1
ATOM 1825 C CA . LYS A 1 217 ? -13.643 20.213 23.368 1.00 73.00 217 LYS A CA 1
ATOM 1826 C C . LYS A 1 217 ? -15.099 19.846 23.666 1.00 73.00 217 LYS A C 1
ATOM 1828 O O . LYS A 1 217 ? -15.734 19.159 22.868 1.00 73.00 217 LYS A O 1
ATOM 1833 N N . ASP A 1 218 ? -15.653 20.459 24.710 1.00 64.94 218 ASP A N 1
ATOM 1834 C CA . ASP A 1 218 ? -17.092 20.439 25.019 1.00 64.94 218 ASP A CA 1
ATOM 1835 C C . ASP A 1 218 ? -17.952 21.007 23.875 1.00 64.94 218 ASP A C 1
ATOM 1837 O O . ASP A 1 218 ? -19.098 20.613 23.670 1.00 64.94 218 ASP A O 1
ATOM 1841 N N . GLU A 1 219 ? -17.387 21.920 23.080 1.00 61.28 219 GLU A N 1
ATOM 1842 C CA . GLU A 1 219 ? -18.041 22.506 21.912 1.00 61.28 219 GLU A CA 1
ATOM 1843 C C . GLU A 1 219 ? -18.168 21.495 20.755 1.00 61.28 219 GLU A C 1
ATOM 1845 O O . GLU A 1 219 ? -17.174 20.972 20.240 1.00 61.28 219 GLU A O 1
ATOM 1850 N N . ASN A 1 220 ? -19.393 21.342 20.245 1.00 62.53 220 ASN A N 1
ATOM 1851 C CA . ASN A 1 220 ? -19.829 20.335 19.270 1.00 62.53 220 ASN A CA 1
ATOM 1852 C C . ASN A 1 220 ? -19.984 18.938 19.894 1.00 62.53 220 ASN A C 1
ATOM 1854 O O . ASN A 1 220 ? -21.060 18.637 20.397 1.00 62.53 220 ASN A O 1
ATOM 1858 N N . TYR A 1 221 ? -18.966 18.075 19.856 1.00 65.00 221 TYR A N 1
ATOM 1859 C CA . TYR A 1 221 ? -19.145 16.630 20.095 1.00 65.00 221 TYR A CA 1
ATOM 1860 C C . TYR A 1 221 ? -18.868 16.181 21.535 1.00 65.00 221 TYR A C 1
ATOM 1862 O O . TYR A 1 221 ? -19.143 15.025 21.860 1.00 65.00 221 TYR A O 1
ATOM 1870 N N . GLY A 1 222 ? -18.331 17.067 22.380 1.00 70.38 222 GLY A N 1
ATOM 1871 C CA . GLY A 1 222 ? -17.795 16.727 23.697 1.00 70.38 222 GLY A CA 1
ATOM 1872 C C . GLY A 1 222 ? -16.510 15.891 23.626 1.00 70.38 222 GLY A C 1
ATOM 1873 O O . GLY A 1 222 ? -16.032 15.588 22.528 1.00 70.38 222 GLY A O 1
ATOM 1874 N N . PRO A 1 223 ? -15.966 15.469 24.781 1.00 80.62 223 PRO A N 1
ATOM 1875 C CA . PRO A 1 223 ? -14.877 14.504 24.838 1.00 80.62 223 PRO A CA 1
ATOM 1876 C C . PRO A 1 223 ? -15.240 13.202 24.122 1.00 80.62 223 PRO A C 1
ATOM 1878 O O . PRO A 1 223 ? -16.312 12.629 24.354 1.00 80.62 223 PRO A O 1
ATOM 1881 N N . GLN A 1 224 ? -14.348 12.768 23.228 1.00 85.25 224 GLN A N 1
ATOM 1882 C CA . GLN A 1 224 ? -14.523 11.566 22.408 1.00 85.25 224 GLN A CA 1
ATOM 1883 C C . GLN A 1 224 ? -13.489 10.473 22.677 1.00 85.25 224 GLN A C 1
ATOM 1885 O O . GLN A 1 224 ? -13.678 9.360 22.201 1.00 85.25 224 GLN A O 1
ATOM 1890 N N . ILE A 1 225 ? -12.377 10.790 23.344 1.00 89.06 225 ILE A N 1
ATOM 1891 C CA . ILE A 1 225 ? -11.229 9.890 23.486 1.00 89.06 225 ILE A CA 1
ATOM 1892 C C . ILE A 1 225 ? -11.219 9.333 24.907 1.00 89.06 225 ILE A C 1
ATOM 1894 O O . ILE A 1 225 ? -11.125 10.085 25.872 1.00 89.06 225 ILE A O 1
ATOM 1898 N N . ASN A 1 226 ? -11.288 8.011 25.029 1.00 90.62 226 ASN A N 1
ATOM 1899 C CA . ASN A 1 226 ? -11.086 7.308 26.289 1.00 90.62 226 ASN A CA 1
ATOM 1900 C C . ASN A 1 226 ? -9.593 6.974 26.386 1.00 90.62 226 ASN A C 1
ATOM 1902 O O . ASN A 1 226 ? -9.100 6.122 25.647 1.00 90.62 226 ASN A O 1
ATOM 1906 N N . TRP A 1 227 ? -8.847 7.680 27.235 1.00 90.44 227 TRP A N 1
ATOM 1907 C CA . TRP A 1 227 ? -7.389 7.545 27.321 1.00 90.44 227 TRP A CA 1
ATOM 1908 C C . TRP A 1 227 ? -6.931 6.368 28.186 1.00 90.44 227 TRP A C 1
ATOM 1910 O O . TRP A 1 227 ? -7.503 6.098 29.239 1.00 90.44 227 TRP A O 1
ATOM 1920 N N . LEU A 1 228 ? -5.827 5.740 27.774 1.00 88.19 228 LEU A N 1
ATOM 1921 C CA . LEU A 1 228 ? -4.960 4.947 28.654 1.00 88.19 228 LEU A CA 1
ATOM 1922 C C . LEU A 1 228 ? -3.770 5.791 29.139 1.00 88.19 228 LEU A C 1
ATOM 1924 O O . LEU A 1 228 ? -3.366 5.683 30.292 1.00 88.19 228 LEU A O 1
ATOM 1928 N N . ASP A 1 229 ? -3.228 6.645 28.264 1.00 84.25 229 ASP A N 1
ATOM 1929 C CA . ASP A 1 229 ? -2.133 7.577 28.548 1.00 84.25 229 ASP A CA 1
ATOM 1930 C C . ASP A 1 229 ? -2.212 8.777 27.580 1.00 84.25 229 ASP A C 1
ATOM 1932 O O . ASP A 1 229 ? -1.861 8.662 26.402 1.00 84.25 229 ASP A O 1
ATOM 1936 N N . GLU A 1 230 ? -2.711 9.926 28.053 1.00 82.06 230 GLU A N 1
ATOM 1937 C CA . GLU A 1 230 ? -2.896 11.129 27.221 1.00 82.06 230 GLU A CA 1
ATOM 1938 C C . GLU A 1 230 ? -1.558 11.728 26.751 1.00 82.06 230 GLU A C 1
ATOM 1940 O O . GLU A 1 230 ? -1.446 12.190 25.611 1.00 82.06 230 GLU A O 1
ATOM 1945 N N . GLU A 1 231 ? -0.520 11.697 27.597 1.00 76.62 231 GLU A N 1
ATOM 1946 C CA . GLU A 1 231 ? 0.794 12.266 27.274 1.00 76.62 231 GLU A CA 1
ATOM 1947 C C . GLU A 1 231 ? 1.461 11.492 26.132 1.00 76.62 231 GLU A C 1
ATOM 1949 O O . GLU A 1 231 ? 1.981 12.094 25.189 1.00 76.62 231 GLU A O 1
ATOM 1954 N N . LYS A 1 232 ? 1.389 10.154 26.171 1.00 72.00 232 LYS A N 1
ATOM 1955 C CA . LYS A 1 232 ? 1.893 9.283 25.097 1.00 72.00 232 LYS A CA 1
ATOM 1956 C C . LYS A 1 232 ? 0.944 9.177 23.900 1.00 72.00 232 LYS A C 1
ATOM 1958 O O . LYS A 1 232 ? 1.350 8.674 22.854 1.00 72.00 232 LYS A O 1
ATOM 1963 N N . GLY A 1 233 ? -0.293 9.661 24.019 1.00 77.19 233 GLY A N 1
ATOM 1964 C CA . GLY A 1 233 ? -1.307 9.569 22.969 1.00 77.19 233 GLY A CA 1
ATOM 1965 C C . GLY A 1 233 ? -1.889 8.160 22.793 1.00 77.19 233 GLY A C 1
ATOM 1966 O O . GLY A 1 233 ? -2.293 7.804 21.686 1.00 77.19 233 GLY A O 1
ATOM 1967 N N . ILE A 1 234 ? -1.921 7.356 23.860 1.00 83.00 234 ILE A N 1
ATOM 1968 C CA . ILE A 1 234 ? -2.453 5.987 23.860 1.00 83.00 234 ILE A CA 1
ATOM 1969 C C . ILE A 1 234 ? -3.901 6.022 24.357 1.00 83.00 234 ILE A C 1
ATOM 1971 O O . ILE A 1 234 ? -4.170 6.383 25.504 1.00 83.00 234 ILE A O 1
ATOM 1975 N N . PHE A 1 235 ? -4.838 5.627 23.501 1.00 90.56 235 PHE A N 1
ATOM 1976 C CA . PHE A 1 235 ? -6.265 5.537 23.815 1.00 90.56 235 PHE A CA 1
ATOM 1977 C C . PHE A 1 235 ? -6.698 4.076 24.016 1.00 90.56 235 PHE A C 1
ATOM 1979 O O . PHE A 1 235 ? -6.074 3.169 23.478 1.00 90.56 235 PHE A O 1
ATOM 1986 N N . ASP A 1 236 ? -7.759 3.851 24.789 1.00 90.88 236 ASP A N 1
ATOM 1987 C CA . ASP A 1 236 ? -8.498 2.581 24.871 1.00 90.88 236 ASP A CA 1
ATOM 1988 C C . ASP A 1 236 ? -9.541 2.497 23.752 1.00 90.88 236 ASP A C 1
ATOM 1990 O O . ASP A 1 236 ? -9.691 1.481 23.075 1.00 90.88 236 ASP A O 1
ATOM 1994 N N . SER A 1 237 ? -10.276 3.591 23.552 1.00 91.94 237 SER A N 1
ATOM 1995 C CA . SER A 1 237 ? -11.334 3.682 22.554 1.00 91.94 237 SER A CA 1
ATOM 1996 C C . SER A 1 237 ? -11.661 5.136 22.212 1.00 91.94 237 SER A C 1
ATOM 1998 O O . SER A 1 237 ? -11.308 6.060 22.946 1.00 91.94 237 SER A O 1
ATOM 2000 N N . ILE A 1 238 ? -12.309 5.349 21.067 1.00 91.44 238 ILE A N 1
ATOM 2001 C CA . ILE A 1 238 ? -12.819 6.651 20.631 1.00 91.44 238 ILE A CA 1
ATOM 2002 C C . ILE A 1 238 ? -14.282 6.502 20.215 1.00 91.44 238 ILE A C 1
ATOM 2004 O O . ILE A 1 238 ? -14.609 5.688 19.349 1.00 91.44 238 ILE A O 1
ATOM 2008 N N . ASP A 1 239 ? -15.139 7.343 20.787 1.00 90.38 239 ASP A N 1
ATOM 2009 C CA . ASP A 1 239 ? -16.548 7.469 20.422 1.00 90.38 239 ASP A CA 1
ATOM 2010 C C . ASP A 1 239 ? -16.690 8.471 19.270 1.00 90.38 239 ASP A C 1
ATOM 2012 O O . ASP A 1 239 ? -16.858 9.683 19.459 1.00 90.38 239 ASP A O 1
ATOM 2016 N N . MET A 1 240 ? -16.622 7.969 18.037 1.00 86.62 240 MET A N 1
ATOM 2017 C CA . MET A 1 240 ? -16.847 8.749 16.823 1.00 86.62 240 MET A CA 1
ATOM 2018 C C . MET A 1 240 ? -18.353 9.018 16.649 1.00 86.62 240 MET A C 1
ATOM 2020 O O . MET A 1 240 ? -19.065 8.352 15.898 1.00 86.62 240 MET A O 1
ATOM 2024 N N . ARG A 1 241 ? -18.833 10.021 17.390 1.00 81.44 241 ARG A N 1
ATOM 2025 C CA . ARG A 1 241 ? -20.219 10.514 17.383 1.00 81.44 241 ARG A CA 1
ATOM 2026 C C . ARG A 1 241 ? -20.608 11.100 16.017 1.00 81.44 241 ARG A C 1
ATOM 2028 O O . ARG A 1 241 ? -19.748 11.713 15.373 1.00 81.44 241 ARG A O 1
ATOM 2035 N N . PRO A 1 242 ? -21.873 10.963 15.581 1.00 68.69 242 PRO A N 1
ATOM 2036 C CA . PRO A 1 242 ? -22.370 11.530 14.329 1.00 68.69 242 PRO A CA 1
ATOM 2037 C C . PRO A 1 242 ? -22.539 13.064 14.419 1.00 68.69 242 PRO A C 1
ATOM 2039 O O . PRO A 1 242 ? -22.360 13.648 15.493 1.00 68.69 242 PRO A O 1
ATOM 2042 N N . PRO A 1 243 ? -22.869 13.744 13.303 1.00 66.00 243 PRO A N 1
ATOM 2043 C CA . PRO A 1 243 ? -23.126 15.181 13.291 1.00 66.00 243 PRO A CA 1
ATOM 2044 C C . PRO A 1 243 ? -24.266 15.593 14.218 1.00 66.00 243 PRO A C 1
ATOM 2046 O O . PRO A 1 243 ? -25.350 15.017 14.156 1.00 66.00 243 PRO A O 1
ATOM 2049 N N . ASN A 1 244 ? -24.038 16.617 15.045 1.00 65.38 244 ASN A N 1
ATOM 2050 C CA . ASN A 1 244 ? -24.995 17.050 16.070 1.00 65.38 244 ASN A CA 1
ATOM 2051 C C . ASN A 1 244 ? -25.333 18.556 16.056 1.00 65.38 244 ASN A C 1
ATOM 2053 O O . ASN A 1 244 ? -26.006 19.036 16.966 1.00 65.38 244 ASN A O 1
ATOM 2057 N N . SER A 1 245 ? -24.896 19.317 15.045 1.00 57.78 245 SER A N 1
ATOM 2058 C CA . SER A 1 245 ? -25.275 20.730 14.888 1.00 57.78 245 SER A CA 1
ATOM 2059 C C . SER A 1 245 ? -25.280 21.191 13.427 1.00 57.78 245 SER A C 1
ATOM 2061 O O . SER A 1 245 ? -24.572 20.638 12.590 1.00 57.78 245 SER A O 1
ATOM 2063 N N . GLU A 1 246 ? -26.009 22.270 13.128 1.00 49.28 246 GLU A N 1
ATOM 2064 C CA . GLU A 1 246 ? -26.046 22.907 11.796 1.00 49.28 246 GLU A CA 1
ATOM 2065 C C . GLU A 1 246 ? -24.699 23.508 11.349 1.00 49.28 246 GLU A C 1
ATOM 2067 O O . GLU A 1 246 ? -24.519 23.844 10.180 1.00 49.28 246 GLU A O 1
ATOM 2072 N N . LYS A 1 247 ? -23.742 23.669 12.274 1.00 50.06 247 LYS A N 1
ATOM 2073 C CA . LYS A 1 247 ? -22.374 24.133 11.981 1.00 50.06 247 LYS A CA 1
ATOM 2074 C C . LYS A 1 247 ? -21.414 22.982 11.676 1.00 50.06 247 LYS A C 1
ATOM 2076 O O . LYS A 1 247 ? -20.246 23.236 11.363 1.00 50.06 247 LYS A O 1
ATOM 2081 N N . ASP A 1 248 ? -21.879 21.738 11.769 1.00 55.22 248 ASP A N 1
ATOM 2082 C CA . ASP A 1 248 ? -21.089 20.587 11.369 1.00 55.22 248 ASP A CA 1
ATOM 2083 C C . ASP A 1 248 ? -20.954 20.531 9.839 1.00 55.22 248 ASP A C 1
ATOM 2085 O O . ASP A 1 248 ? -21.924 20.599 9.090 1.00 55.22 248 ASP A O 1
ATOM 2089 N N . ASN A 1 249 ? -19.710 20.424 9.376 1.00 52.78 249 ASN A N 1
ATOM 2090 C CA . ASN A 1 249 ? -19.368 20.340 7.959 1.00 52.78 249 ASN A CA 1
ATOM 2091 C C . ASN A 1 249 ? -19.183 18.889 7.478 1.00 52.78 249 ASN A C 1
ATOM 2093 O O . ASN A 1 249 ? -18.955 18.678 6.281 1.00 52.78 249 ASN A O 1
ATOM 2097 N N . ARG A 1 250 ? -19.260 17.905 8.387 1.00 59.72 250 ARG A N 1
ATOM 2098 C CA . ARG A 1 250 ? -19.328 16.475 8.067 1.00 59.72 250 ARG A CA 1
ATOM 2099 C C . ARG A 1 250 ? -20.568 16.202 7.230 1.00 59.72 250 ARG A C 1
ATOM 2101 O O . ARG A 1 250 ? -21.678 16.614 7.562 1.00 59.72 250 ARG A O 1
ATOM 2108 N N . LYS A 1 251 ? -20.393 15.473 6.140 1.00 63.16 251 LYS A N 1
ATOM 2109 C CA . LYS A 1 251 ? -21.470 15.143 5.211 1.00 63.16 251 LYS A CA 1
ATOM 2110 C C . LYS A 1 251 ? -22.026 13.762 5.514 1.00 63.16 251 LYS A C 1
ATOM 2112 O O . LYS A 1 251 ? -21.343 12.901 6.062 1.00 63.16 251 LYS A O 1
ATOM 2117 N N . LYS A 1 252 ? -23.244 13.501 5.033 1.00 66.75 252 LYS A N 1
ATOM 2118 C CA . LYS A 1 252 ? -23.831 12.150 5.015 1.00 66.75 252 LYS A CA 1
ATOM 2119 C C . LYS A 1 252 ? -22.873 11.112 4.397 1.00 66.75 252 LYS A C 1
ATOM 2121 O O . LYS A 1 252 ? -22.759 10.006 4.915 1.00 66.75 252 LYS A O 1
ATOM 2126 N N . SER A 1 253 ? -22.108 11.521 3.379 1.00 63.09 253 SER A N 1
ATOM 2127 C CA . SER A 1 253 ? -21.063 10.717 2.731 1.00 63.09 253 SER A CA 1
ATOM 2128 C C . SER A 1 253 ? -19.951 10.238 3.664 1.00 63.09 253 SER A C 1
ATOM 2130 O O . SER A 1 253 ? -19.279 9.260 3.344 1.00 63.09 253 SER A O 1
ATOM 2132 N N . ASP A 1 254 ? -19.721 10.927 4.780 1.00 72.25 254 ASP A N 1
ATOM 2133 C CA . ASP A 1 254 ? -18.627 10.640 5.708 1.00 72.25 254 ASP A CA 1
ATOM 2134 C C . ASP A 1 254 ? -19.082 9.602 6.751 1.00 72.25 254 ASP A C 1
ATOM 2136 O O . ASP A 1 254 ? -18.323 8.707 7.108 1.00 72.25 254 ASP A O 1
ATOM 2140 N N . ILE A 1 255 ? -20.366 9.639 7.132 1.00 77.38 255 ILE A N 1
ATOM 2141 C CA . ILE A 1 255 ? -21.046 8.577 7.898 1.00 77.38 255 ILE A CA 1
ATOM 2142 C C . ILE A 1 255 ? -21.147 7.300 7.052 1.00 77.38 255 ILE A C 1
ATOM 2144 O O . ILE A 1 255 ? -20.839 6.209 7.521 1.00 77.38 255 ILE A O 1
ATOM 2148 N N . GLU A 1 256 ? -21.541 7.432 5.782 1.00 76.44 256 GLU A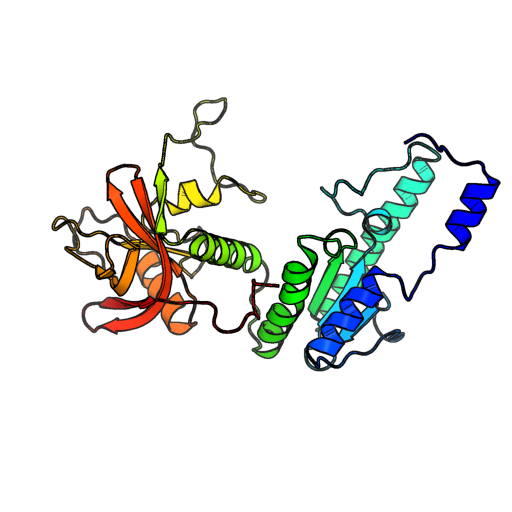 N 1
ATOM 2149 C CA . GLU A 1 256 ? -21.581 6.312 4.832 1.00 76.44 256 GLU A CA 1
ATOM 2150 C C . GLU A 1 256 ? -20.181 5.687 4.647 1.00 76.44 256 GLU A C 1
ATOM 2152 O O . GLU A 1 256 ? -20.074 4.469 4.531 1.00 76.44 256 GLU A O 1
ATOM 2157 N N . ALA A 1 257 ? -19.106 6.483 4.731 1.00 75.94 257 ALA A N 1
ATOM 2158 C CA . ALA A 1 257 ? -17.736 5.965 4.754 1.00 75.94 257 ALA A CA 1
ATOM 2159 C C . ALA A 1 257 ? -17.356 5.263 6.057 1.00 75.94 257 ALA A C 1
ATOM 2161 O O . ALA A 1 257 ? -16.742 4.205 6.003 1.00 75.94 257 ALA A O 1
ATOM 2162 N N . ALA A 1 258 ? -17.740 5.796 7.219 1.00 81.94 258 ALA A N 1
ATOM 2163 C CA . ALA A 1 258 ? -17.531 5.107 8.492 1.00 81.94 258 ALA A CA 1
ATOM 2164 C C . ALA A 1 258 ? -18.202 3.719 8.503 1.00 81.94 258 ALA A C 1
ATOM 2166 O O . ALA A 1 258 ? -17.589 2.744 8.934 1.00 81.94 258 ALA A O 1
ATOM 2167 N N . ARG A 1 259 ? -19.412 3.602 7.935 1.00 81.94 259 ARG A N 1
ATOM 2168 C CA . ARG A 1 259 ? -20.100 2.312 7.738 1.00 81.94 259 ARG A CA 1
ATOM 2169 C C . ARG A 1 259 ? -19.381 1.393 6.760 1.00 81.94 259 ARG A C 1
ATOM 2171 O O . ARG A 1 259 ? -19.289 0.200 7.023 1.00 81.94 259 ARG A O 1
ATOM 2178 N N . PHE A 1 260 ? -18.856 1.932 5.660 1.00 73.50 260 PHE A N 1
ATOM 2179 C CA . PHE A 1 260 ? -18.055 1.163 4.708 1.00 73.50 260 PHE A CA 1
ATOM 2180 C C . PHE A 1 260 ? -16.788 0.602 5.375 1.00 73.50 260 PHE A C 1
ATOM 2182 O O . PHE A 1 260 ? -16.509 -0.586 5.256 1.00 73.50 260 PHE A O 1
ATOM 2189 N N . ASN A 1 261 ? -16.060 1.427 6.137 1.00 79.38 261 ASN A N 1
ATOM 2190 C CA . ASN A 1 261 ? -14.889 0.995 6.901 1.00 79.38 261 ASN A CA 1
ATOM 2191 C C . ASN A 1 261 ? -15.231 -0.062 7.963 1.00 79.38 261 ASN A C 1
ATOM 2193 O O . ASN A 1 261 ? -14.480 -1.020 8.096 1.00 79.38 261 ASN A O 1
ATOM 2197 N N . LEU A 1 262 ? -16.354 0.081 8.678 1.00 78.25 262 LEU A N 1
ATOM 2198 C CA . LEU A 1 262 ? -16.846 -0.923 9.631 1.00 78.25 262 LEU A CA 1
ATOM 2199 C C . LEU A 1 262 ? -17.175 -2.256 8.938 1.00 78.25 262 LEU A C 1
ATOM 2201 O O . LEU A 1 262 ? -16.736 -3.306 9.389 1.00 78.25 262 LEU A O 1
ATOM 2205 N N . TYR A 1 263 ? -17.927 -2.223 7.835 1.00 64.94 263 TYR A N 1
ATOM 2206 C CA . TYR A 1 263 ? -18.358 -3.431 7.122 1.00 64.94 263 TYR A CA 1
ATOM 2207 C C . TYR A 1 263 ? -17.201 -4.183 6.442 1.00 64.94 263 TYR A C 1
ATOM 2209 O O . TYR A 1 263 ? -17.243 -5.406 6.334 1.00 64.94 263 TYR A O 1
ATOM 2217 N N . HIS A 1 264 ? -16.172 -3.461 5.991 1.00 63.19 264 HIS A N 1
ATOM 2218 C CA . HIS A 1 264 ? -15.005 -4.024 5.307 1.00 63.19 264 HIS A CA 1
ATOM 2219 C C . HIS A 1 264 ? -13.750 -4.145 6.192 1.00 63.19 264 HIS A C 1
ATOM 2221 O O . HIS A 1 264 ? -12.680 -4.433 5.661 1.00 63.19 264 HIS A O 1
ATOM 2227 N N . GLU A 1 265 ? -13.856 -3.910 7.505 1.00 72.12 265 GLU A N 1
ATOM 2228 C CA . GLU A 1 265 ? -12.736 -3.953 8.465 1.00 72.12 265 GLU A CA 1
ATOM 2229 C C . GLU A 1 265 ? -11.518 -3.109 8.019 1.00 72.12 265 GLU A C 1
ATOM 2231 O O . GLU A 1 265 ? -10.361 -3.520 8.118 1.00 72.12 265 GLU A O 1
ATOM 2236 N N . ILE A 1 266 ? -11.776 -1.906 7.493 1.00 75.69 266 ILE A N 1
ATOM 2237 C CA . ILE A 1 266 ? -10.741 -1.014 6.951 1.00 75.69 266 ILE A CA 1
ATOM 2238 C C . ILE A 1 266 ? -10.260 -0.051 8.051 1.00 75.69 266 ILE A C 1
ATOM 2240 O O . ILE A 1 266 ? -11.034 0.823 8.471 1.00 75.69 266 ILE A O 1
ATOM 2244 N N . PRO A 1 267 ? -8.988 -0.136 8.490 1.00 80.94 267 PRO A N 1
ATOM 2245 C CA . PRO A 1 267 ? -8.454 0.728 9.536 1.00 80.94 267 PRO A CA 1
ATOM 2246 C C . PRO A 1 267 ? -8.290 2.173 9.049 1.00 80.94 267 PRO A C 1
ATOM 2248 O O . PRO A 1 267 ? -8.201 2.451 7.854 1.00 80.94 267 PRO A O 1
ATOM 2251 N N . ILE A 1 268 ? -8.227 3.103 9.998 1.00 85.38 268 ILE A N 1
ATOM 2252 C CA . ILE A 1 268 ? -8.136 4.547 9.761 1.00 85.38 268 ILE A CA 1
ATOM 2253 C C . ILE A 1 268 ? -7.012 5.171 10.588 1.00 85.38 268 ILE A C 1
ATOM 2255 O O . ILE A 1 268 ? -6.723 4.737 11.702 1.00 85.38 268 ILE A O 1
ATOM 2259 N N . GLY A 1 269 ? -6.391 6.228 10.067 1.00 84.88 269 GLY A N 1
ATOM 2260 C CA . GLY A 1 269 ? -5.447 7.045 10.830 1.00 84.88 269 GLY A CA 1
ATOM 2261 C C . GLY A 1 269 ? -6.149 7.924 11.863 1.00 84.88 269 GLY A C 1
ATOM 2262 O O . GLY A 1 269 ? -7.142 8.578 11.542 1.00 84.88 269 GLY A O 1
ATOM 2263 N N . ILE A 1 270 ? -5.632 7.976 13.091 1.00 87.38 270 ILE A N 1
ATOM 2264 C CA . ILE A 1 270 ? -6.240 8.731 14.192 1.00 87.38 270 ILE A CA 1
ATOM 2265 C C . ILE A 1 270 ? -5.404 9.967 14.534 1.00 87.38 270 ILE A C 1
ATOM 2267 O O . ILE A 1 270 ? -4.197 9.893 14.780 1.00 87.38 270 ILE A O 1
ATOM 2271 N N . LEU A 1 271 ? -6.075 11.117 14.589 1.00 85.62 271 LEU A N 1
ATOM 2272 C CA . LEU A 1 271 ? -5.534 12.390 15.059 1.00 85.62 271 LEU A CA 1
ATOM 2273 C C . LEU A 1 271 ? -6.298 12.874 16.290 1.00 85.62 271 LEU A C 1
ATOM 2275 O O . LEU A 1 271 ? -7.522 12.818 16.325 1.00 85.62 271 LEU A O 1
ATOM 2279 N N . HIS A 1 272 ? -5.584 13.466 17.239 1.00 86.06 272 HIS A N 1
ATOM 2280 C CA . HIS A 1 272 ? -6.150 14.306 18.285 1.00 86.06 272 HIS A CA 1
ATOM 2281 C C . HIS A 1 272 ? -5.904 15.780 17.936 1.00 86.06 272 HIS A C 1
ATOM 2283 O O . HIS A 1 272 ? -4.761 16.228 17.800 1.00 86.06 272 HIS A O 1
ATOM 2289 N N . TRP A 1 273 ? -6.979 16.554 17.794 1.00 83.56 273 TRP A N 1
ATOM 2290 C CA . TRP A 1 273 ? -6.909 18.011 17.720 1.00 83.56 273 TRP A CA 1
ATOM 2291 C C . TRP A 1 273 ? -6.521 18.616 19.077 1.00 83.56 273 TRP A C 1
ATOM 2293 O O . TRP A 1 273 ? -7.335 18.621 19.992 1.00 83.56 273 TRP A O 1
ATOM 2303 N N . LYS A 1 274 ? -5.309 19.178 19.208 1.00 79.38 274 LYS A N 1
ATOM 2304 C CA . LYS A 1 274 ? -4.882 19.873 20.443 1.00 79.38 274 LYS A CA 1
ATOM 2305 C C . LYS A 1 274 ? -5.189 21.375 20.395 1.00 79.38 274 LYS A C 1
ATOM 2307 O O . LYS A 1 274 ? -5.629 21.952 21.383 1.00 79.38 274 LYS A O 1
ATOM 2312 N N . LYS A 1 275 ? -4.922 22.047 19.264 1.00 78.56 275 LYS A N 1
ATOM 2313 C CA . LYS A 1 275 ? -5.282 23.466 19.034 1.00 78.56 275 LYS A CA 1
ATOM 2314 C C . LYS A 1 275 ? -5.258 23.836 17.550 1.00 78.56 275 LYS A C 1
ATOM 2316 O O . LYS A 1 275 ? -4.830 23.062 16.700 1.00 78.56 275 LYS A O 1
ATOM 2321 N N . LYS A 1 276 ? -5.684 25.058 17.206 1.00 72.56 276 LYS A N 1
ATOM 2322 C CA . LYS A 1 276 ? -5.707 25.557 15.818 1.00 72.56 276 LYS A CA 1
ATOM 2323 C C . LYS A 1 276 ? -4.330 25.417 15.147 1.00 72.56 276 LYS A C 1
ATOM 2325 O O . LYS A 1 276 ? -3.390 26.122 15.502 1.00 72.56 276 LYS A O 1
ATOM 2330 N N . GLY A 1 277 ? -4.243 24.534 14.151 1.00 65.69 277 GLY A N 1
ATOM 2331 C CA . GLY A 1 277 ? -3.006 24.242 13.418 1.00 65.69 277 GLY A CA 1
ATOM 2332 C C . GLY A 1 277 ? -2.036 23.293 14.133 1.00 65.69 277 GLY A C 1
ATOM 2333 O O . GLY A 1 277 ? -0.879 23.232 13.727 1.00 65.69 277 GLY A O 1
ATOM 2334 N N . VAL A 1 278 ? -2.468 22.573 15.174 1.00 73.94 278 VAL A N 1
ATOM 2335 C CA . VAL A 1 278 ? -1.652 21.591 15.905 1.00 73.94 278 VAL A CA 1
ATOM 2336 C C . VAL A 1 278 ? -2.482 20.344 16.214 1.00 73.94 278 VAL A C 1
ATOM 2338 O O . VAL A 1 278 ? -3.458 20.416 16.963 1.00 73.94 278 VAL A O 1
ATOM 2341 N N . ASN A 1 279 ? -2.052 19.205 15.676 1.00 77.00 279 ASN A N 1
ATOM 2342 C CA . ASN A 1 279 ? -2.616 17.890 15.982 1.00 77.00 279 ASN A CA 1
ATOM 2343 C C . ASN A 1 279 ? -1.535 16.988 16.581 1.00 77.00 279 ASN A C 1
ATOM 2345 O O . ASN A 1 279 ? -0.363 17.133 16.245 1.00 77.00 279 ASN A O 1
ATOM 2349 N N . GLN A 1 280 ? -1.938 16.030 17.405 1.00 81.31 280 GLN A N 1
ATOM 2350 C CA . GLN A 1 280 ? -1.128 14.878 17.792 1.00 81.31 280 GLN A CA 1
ATOM 2351 C C . GLN A 1 280 ? -1.622 13.657 17.009 1.00 81.31 280 GLN A C 1
ATOM 2353 O O . GLN A 1 280 ? -2.820 13.529 16.756 1.00 81.31 280 GLN A O 1
ATOM 2358 N N . ILE A 1 281 ? -0.719 12.781 16.587 1.00 80.62 281 ILE A N 1
ATOM 2359 C CA . ILE A 1 281 ? -1.063 11.527 15.911 1.00 80.62 281 ILE A CA 1
ATOM 2360 C C . ILE A 1 281 ? -1.187 10.430 16.966 1.00 80.62 281 ILE A C 1
ATOM 2362 O O . ILE A 1 281 ? -0.255 10.229 17.738 1.00 80.62 281 ILE A O 1
ATOM 2366 N N . LEU A 1 282 ? -2.313 9.714 17.000 1.00 85.12 282 LEU A N 1
ATOM 2367 C CA . LEU A 1 282 ? -2.538 8.632 17.973 1.00 85.12 282 LEU A CA 1
ATOM 2368 C C . LEU A 1 282 ? -2.244 7.233 17.406 1.00 85.12 282 LEU A C 1
ATOM 2370 O O . LEU A 1 282 ? -2.325 6.248 18.132 1.00 85.12 282 LEU A O 1
ATOM 2374 N N . GLY A 1 283 ? -1.882 7.141 16.122 1.00 82.50 283 GLY A N 1
ATOM 2375 C CA . GLY A 1 283 ? -1.634 5.883 15.416 1.00 82.50 283 GLY A CA 1
ATOM 2376 C C . GLY A 1 283 ? -2.817 5.493 14.532 1.00 82.50 283 GLY A C 1
ATOM 2377 O O . GLY A 1 283 ? -3.346 6.336 13.800 1.00 82.50 283 GLY A O 1
ATOM 2378 N N . LEU A 1 284 ? -3.215 4.221 14.583 1.00 84.94 284 LEU A N 1
ATOM 2379 C CA . LEU A 1 284 ? -4.329 3.666 13.814 1.00 84.94 284 LEU A CA 1
ATOM 2380 C C . LEU A 1 284 ? -5.494 3.262 14.722 1.00 84.94 284 LEU A C 1
ATOM 2382 O O . LEU A 1 284 ? -5.313 2.938 15.895 1.00 84.94 284 LEU A O 1
ATOM 2386 N N . GLY A 1 285 ? -6.696 3.249 14.154 1.00 88.56 285 GLY A N 1
ATOM 2387 C CA . GLY A 1 285 ? -7.900 2.747 14.801 1.00 88.56 285 GLY A CA 1
ATOM 2388 C C . GLY A 1 285 ? -8.729 1.881 13.859 1.00 88.56 285 GLY A C 1
ATOM 2389 O O . GLY A 1 285 ? -8.722 2.093 12.646 1.00 88.56 285 GLY A O 1
ATOM 2390 N N . MET A 1 286 ? -9.451 0.917 14.422 1.00 87.88 286 MET A N 1
ATOM 2391 C CA . MET A 1 286 ? -10.438 0.095 13.722 1.00 87.88 286 MET A CA 1
ATOM 2392 C C . MET A 1 286 ? -11.834 0.459 14.215 1.00 87.88 286 MET A C 1
ATOM 2394 O O . MET A 1 286 ? -12.055 0.527 15.426 1.00 87.88 286 MET A O 1
ATOM 2398 N N . ILE A 1 287 ? -12.777 0.676 13.298 1.00 88.19 287 ILE A N 1
ATOM 2399 C CA . ILE A 1 287 ? -14.191 0.841 13.653 1.00 88.19 287 ILE A CA 1
ATOM 2400 C C . ILE A 1 287 ? -14.766 -0.556 13.898 1.00 88.19 287 ILE A C 1
ATOM 2402 O O . ILE A 1 287 ? -14.726 -1.387 12.999 1.00 88.19 287 ILE A O 1
ATOM 2406 N N . V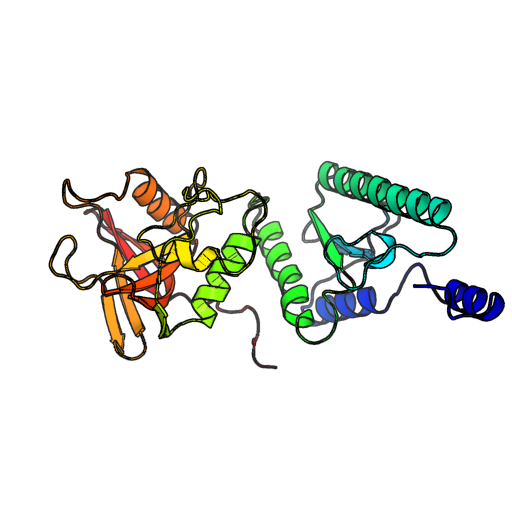AL A 1 288 ? -15.282 -0.816 15.101 1.00 87.44 288 VAL A N 1
ATOM 2407 C CA . VAL A 1 288 ? -15.724 -2.164 15.521 1.00 87.44 288 VAL A CA 1
ATOM 2408 C C . VAL A 1 288 ? -17.226 -2.286 15.767 1.00 87.44 288 VAL A C 1
ATOM 2410 O O . VAL A 1 288 ? -17.753 -3.395 15.777 1.00 87.44 288 VAL A O 1
ATOM 2413 N N . SER A 1 289 ? -17.936 -1.172 15.953 1.00 88.69 289 SER A N 1
ATOM 2414 C CA . SER A 1 289 ? -19.399 -1.166 16.061 1.00 88.69 289 SER A CA 1
ATOM 2415 C C . SER A 1 289 ? -19.997 0.198 15.723 1.00 88.69 289 SER A C 1
ATOM 2417 O O . SER A 1 289 ? -19.337 1.228 15.861 1.00 88.69 289 SER A O 1
ATOM 2419 N N . GLU A 1 290 ? -21.272 0.201 15.337 1.00 90.62 290 GLU A N 1
ATOM 2420 C CA . GLU A 1 290 ? -22.137 1.383 15.283 1.00 90.62 290 GLU A CA 1
ATOM 2421 C C . GLU A 1 290 ? -23.271 1.194 16.303 1.00 90.62 290 GLU A C 1
ATOM 2423 O O . GLU A 1 290 ? -23.939 0.158 16.316 1.00 90.62 290 GLU A O 1
ATOM 2428 N N . ASN A 1 291 ? -23.459 2.173 17.183 1.00 87.69 291 ASN A N 1
ATOM 2429 C CA . ASN A 1 291 ? -24.525 2.199 18.181 1.00 87.69 291 ASN A CA 1
ATOM 2430 C C . ASN A 1 291 ? -25.851 2.688 17.563 1.00 87.69 291 ASN A C 1
ATOM 2432 O O . ASN A 1 291 ? -25.881 3.287 16.489 1.00 87.69 291 ASN A O 1
ATOM 2436 N N . THR A 1 292 ? -26.971 2.488 18.264 1.00 83.06 292 THR A N 1
ATOM 2437 C CA . THR A 1 292 ? -28.314 2.895 17.797 1.00 83.06 292 THR A CA 1
ATOM 2438 C C . THR A 1 292 ? -28.507 4.408 17.647 1.00 83.06 292 THR A C 1
ATOM 2440 O O . THR A 1 292 ? -29.413 4.835 16.936 1.00 83.06 292 THR A O 1
ATOM 2443 N N . ASP A 1 293 ? -27.662 5.216 18.288 1.00 81.31 293 ASP A N 1
ATOM 2444 C CA . ASP A 1 293 ? -27.591 6.675 18.147 1.00 81.31 293 ASP A CA 1
ATOM 2445 C C . ASP A 1 293 ? -26.735 7.128 16.943 1.00 81.31 293 ASP A C 1
ATOM 2447 O O . ASP A 1 293 ? -26.643 8.324 16.672 1.00 81.31 293 ASP A O 1
ATOM 2451 N N . GLY A 1 294 ? -26.110 6.192 16.217 1.00 81.44 294 GLY A N 1
ATOM 2452 C CA . GLY A 1 294 ? -25.172 6.456 15.124 1.00 81.44 294 GLY A CA 1
ATOM 2453 C C . GLY A 1 294 ? -23.733 6.736 15.575 1.00 81.44 294 GLY A C 1
ATOM 2454 O O . GLY A 1 294 ? -22.917 7.156 14.754 1.00 81.44 294 GLY A O 1
ATOM 2455 N N . THR A 1 295 ? -23.402 6.540 16.857 1.00 86.69 295 THR A N 1
ATOM 2456 C CA . THR A 1 295 ? -22.025 6.656 17.360 1.00 86.69 295 THR A CA 1
ATOM 2457 C C . THR A 1 295 ? -21.217 5.419 16.982 1.00 86.69 295 THR A C 1
ATOM 2459 O O . THR A 1 295 ? -21.576 4.295 17.327 1.00 86.69 295 THR A O 1
ATOM 2462 N N . PHE A 1 296 ? -20.091 5.619 16.301 1.00 89.88 296 PHE A N 1
ATOM 2463 C CA . PHE A 1 296 ? -19.163 4.544 15.962 1.00 89.88 296 PHE A CA 1
ATOM 2464 C C . PHE A 1 296 ? -18.127 4.359 17.068 1.00 89.88 296 PHE A C 1
ATOM 2466 O O . PHE A 1 296 ? -17.468 5.325 17.458 1.00 89.88 296 PHE A O 1
ATOM 2473 N N . LYS A 1 297 ? -17.925 3.122 17.529 1.00 91.62 297 LYS A N 1
ATOM 2474 C CA . LYS A 1 297 ? -16.826 2.801 18.443 1.00 91.62 297 LYS A CA 1
ATOM 2475 C C . LYS A 1 297 ? -15.576 2.457 17.645 1.00 91.62 297 LYS A C 1
ATOM 2477 O O . LYS A 1 297 ? -15.585 1.535 16.827 1.00 91.62 297 LYS A O 1
ATOM 2482 N N . VAL A 1 298 ? -14.497 3.181 17.916 1.00 92.25 298 VAL A N 1
ATOM 2483 C CA . VAL A 1 298 ? -13.166 2.931 17.358 1.00 92.25 298 VAL A CA 1
ATOM 2484 C C . VAL A 1 298 ? -12.257 2.412 18.468 1.00 92.25 298 VAL A C 1
ATOM 2486 O O . VAL A 1 298 ? -12.256 2.961 19.566 1.00 92.25 298 VAL A O 1
ATOM 2489 N N . VAL A 1 299 ? -11.478 1.370 18.195 1.00 89.88 299 VAL A N 1
ATOM 2490 C CA . VAL A 1 299 ? -10.448 0.834 19.108 1.00 89.88 299 VAL A CA 1
ATOM 2491 C C . VAL A 1 299 ? -9.063 0.965 18.470 1.00 89.88 299 VAL A C 1
ATOM 2493 O O . VAL A 1 299 ? -8.992 1.027 17.239 1.00 89.88 299 VAL A O 1
ATOM 2496 N N . PRO A 1 300 ? -7.966 1.006 19.248 1.00 88.12 300 PRO A N 1
ATOM 2497 C CA . PRO A 1 300 ? -6.613 0.966 18.715 1.00 88.12 300 PRO A CA 1
ATOM 2498 C C . PRO A 1 300 ? -6.430 -0.198 17.752 1.00 88.12 300 PRO A C 1
ATOM 2500 O O . PRO A 1 300 ? -6.819 -1.334 18.033 1.00 88.12 300 PRO A O 1
ATOM 2503 N N . TYR A 1 301 ? -5.815 0.098 16.616 1.00 81.56 301 TYR A N 1
ATOM 2504 C CA . TYR A 1 301 ? -5.398 -0.905 15.658 1.00 81.56 301 TYR A CA 1
ATOM 2505 C C . TYR A 1 301 ? -3.883 -0.861 15.514 1.00 81.56 301 TYR A C 1
ATOM 2507 O O . TYR A 1 301 ? -3.270 0.201 15.470 1.00 81.56 301 TYR A O 1
ATOM 2515 N N . GLU A 1 302 ? -3.291 -2.036 15.395 1.00 70.44 302 GLU A N 1
ATOM 2516 C CA . GLU A 1 302 ? -1.905 -2.226 14.997 1.00 70.44 302 GLU A CA 1
ATOM 2517 C C . GLU A 1 302 ? -1.919 -3.286 13.901 1.00 70.44 302 GLU A C 1
ATOM 2519 O O . GLU A 1 302 ? -2.709 -4.235 13.976 1.00 70.44 302 GLU A O 1
ATOM 2524 N N . PHE A 1 303 ? -1.044 -3.165 12.900 1.00 63.84 303 PHE A N 1
ATOM 2525 C CA . PHE A 1 303 ? -0.818 -4.255 11.951 1.00 63.84 303 PHE A CA 1
ATOM 2526 C C . PHE A 1 303 ? -0.183 -5.450 12.680 1.00 63.84 303 PHE A C 1
ATOM 2528 O O . PHE A 1 303 ? 1.039 -5.578 12.750 1.00 63.84 303 PHE A O 1
ATOM 2535 N N . LYS A 1 304 ? -1.024 -6.329 13.233 1.00 49.62 304 LYS A N 1
ATOM 2536 C CA . LYS A 1 304 ? -0.601 -7.619 13.779 1.00 49.62 304 LYS A CA 1
ATOM 2537 C C . LYS A 1 304 ? -0.172 -8.511 12.614 1.00 49.62 304 LYS A C 1
ATOM 2539 O O . LYS A 1 304 ? -0.976 -8.814 11.740 1.00 49.62 304 LYS A O 1
ATOM 254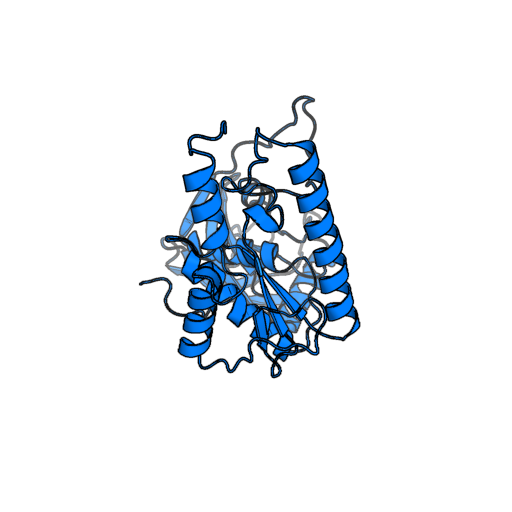4 N N . ASP A 1 305 ? 1.103 -8.890 12.625 1.00 39.59 305 ASP A N 1
ATOM 2545 C CA . ASP A 1 305 ? 1.770 -9.764 11.655 1.00 39.59 305 ASP A CA 1
ATOM 2546 C C . ASP A 1 305 ? 1.868 -9.258 10.198 1.00 39.59 305 ASP A C 1
ATOM 2548 O O . ASP A 1 305 ? 1.528 -9.954 9.244 1.00 39.59 305 ASP A O 1
ATOM 2552 N N . ILE A 1 306 ? 2.535 -8.113 10.004 1.00 38.28 306 ILE A N 1
ATOM 2553 C CA . ILE A 1 306 ? 3.584 -8.047 8.967 1.00 38.28 306 ILE A CA 1
ATOM 2554 C C . ILE A 1 306 ? 4.920 -8.113 9.716 1.00 38.28 306 ILE A C 1
ATOM 2556 O O . ILE A 1 306 ? 5.198 -7.277 10.573 1.00 38.28 306 ILE A O 1
ATOM 2560 N N . GLY A 1 307 ? 5.682 -9.185 9.490 1.00 32.31 307 GLY A N 1
ATOM 2561 C CA . GLY A 1 307 ? 6.678 -9.662 10.454 1.00 32.31 307 GLY A CA 1
ATOM 2562 C C . GLY A 1 307 ? 7.804 -8.675 10.781 1.00 32.31 307 GLY A C 1
ATOM 2563 O O . GLY A 1 307 ? 8.515 -8.252 9.883 1.00 32.31 307 GLY A O 1
ATOM 2564 N N . ASN A 1 308 ? 8.011 -8.413 12.080 1.00 26.75 308 ASN A N 1
ATOM 2565 C CA . ASN A 1 308 ? 9.183 -7.758 12.686 1.00 26.75 308 ASN A CA 1
ATOM 2566 C C . ASN A 1 308 ? 9.888 -6.697 11.816 1.00 26.75 308 ASN A C 1
ATOM 2568 O O . ASN A 1 308 ? 10.938 -6.972 11.231 1.00 26.75 308 ASN A O 1
ATOM 2572 N N . ILE A 1 309 ? 9.413 -5.449 11.871 1.00 31.22 309 ILE A N 1
ATOM 2573 C CA . ILE A 1 309 ? 10.164 -4.260 11.417 1.00 31.22 309 ILE A CA 1
ATOM 2574 C C . ILE A 1 309 ? 11.260 -3.910 12.455 1.00 31.22 309 ILE A C 1
ATOM 2576 O O . ILE A 1 309 ? 11.366 -2.788 12.933 1.00 31.22 309 ILE A O 1
ATOM 2580 N N . ASP A 1 310 ? 12.045 -4.919 12.842 1.00 28.98 310 ASP A N 1
ATOM 2581 C CA . ASP A 1 310 ? 13.157 -4.838 13.794 1.00 28.98 310 ASP A CA 1
ATOM 2582 C C . ASP A 1 310 ? 14.145 -6.006 13.544 1.00 28.98 310 ASP A C 1
ATOM 2584 O O . ASP A 1 310 ? 14.319 -6.915 14.368 1.00 28.98 310 ASP A O 1
ATOM 2588 N N . LYS A 1 311 ? 14.747 -6.022 12.339 1.00 26.80 311 LYS A N 1
ATOM 2589 C CA . LYS A 1 311 ? 15.992 -6.745 11.981 1.00 26.80 311 LYS A CA 1
ATOM 2590 C C . LYS A 1 311 ? 16.546 -6.379 10.602 1.00 26.80 311 LYS A C 1
ATOM 2592 O O . LYS A 1 311 ? 15.761 -6.368 9.633 1.00 26.80 311 LYS A O 1
#